Protein AF-A0A2K3M0J0-F1 (afdb_monomer)

Foldseek 3Di:
DDDDDDDDDDDDDPPPDDDDDDDDDDDDDDDDDDDDDPPPPPVLQPDDPPDPCSVVCCVPPVPVVVVVVVVVVVVLVVVLVVPPDPVVNVVSVVVVVVVVVVVVVVVVVVVVVVVVVVVVVVVVVVVVVVVVVVVVVVVVVVVVVVVVVVVVVVVVVVVVVVVVVVVVVVVVVVVVVVVD

Structure (mmCIF, N/CA/C/O backbone):
data_AF-A0A2K3M0J0-F1
#
_entry.id   AF-A0A2K3M0J0-F1
#
loop_
_atom_site.group_PDB
_atom_site.id
_atom_site.type_symbol
_atom_site.label_atom_id
_atom_site.label_alt_id
_atom_site.label_comp_id
_atom_site.label_asym_id
_atom_site.label_entity_id
_atom_site.label_seq_id
_atom_site.pdbx_PDB_ins_code
_atom_site.Cartn_x
_atom_site.Cartn_y
_atom_site.Cartn_z
_atom_site.occupancy
_atom_site.B_iso_or_equiv
_atom_site.auth_seq_id
_atom_site.auth_comp_id
_atom_site.auth_asym_id
_atom_site.auth_atom_id
_atom_site.pdbx_PDB_model_num
ATOM 1 N N . MET A 1 1 ? 26.469 -4.485 50.520 1.00 42.81 1 MET A N 1
ATOM 2 C CA . MET A 1 1 ? 25.641 -4.284 49.315 1.00 42.81 1 MET A CA 1
ATOM 3 C C . MET A 1 1 ? 24.376 -3.589 49.775 1.00 42.81 1 MET A C 1
ATOM 5 O O . MET A 1 1 ? 23.630 -4.164 50.555 1.00 42.81 1 MET A O 1
ATOM 9 N N . ASP A 1 2 ? 24.263 -2.317 49.410 1.00 46.81 2 ASP A N 1
ATOM 10 C CA . ASP A 1 2 ? 23.393 -1.299 50.010 1.00 46.81 2 ASP A CA 1
ATOM 11 C C . ASP A 1 2 ? 21.915 -1.402 49.595 1.00 46.81 2 ASP A C 1
ATOM 13 O O . ASP A 1 2 ? 21.633 -1.763 48.448 1.00 46.81 2 ASP A O 1
ATOM 17 N N . PRO A 1 3 ? 20.959 -0.985 50.449 1.00 51.47 3 PRO A N 1
ATOM 18 C CA . PRO A 1 3 ? 19.588 -0.739 50.029 1.00 51.47 3 PRO A CA 1
ATOM 19 C C . PRO A 1 3 ? 19.497 0.654 49.384 1.00 51.47 3 PRO A C 1
ATOM 21 O O . PRO A 1 3 ? 19.497 1.683 50.061 1.00 51.47 3 PRO A O 1
ATOM 24 N N . LYS A 1 4 ? 19.434 0.717 48.051 1.00 50.94 4 LYS A N 1
ATOM 25 C CA . LYS A 1 4 ? 19.230 1.981 47.331 1.00 50.94 4 LYS A CA 1
ATOM 26 C C . LYS A 1 4 ? 17.757 2.410 47.366 1.00 50.94 4 LYS A C 1
ATOM 28 O O . LYS A 1 4 ? 16.931 1.855 46.657 1.00 50.94 4 LYS A O 1
ATOM 33 N N . SER A 1 5 ? 17.515 3.466 48.147 1.00 51.69 5 SER A N 1
ATOM 34 C CA . SER A 1 5 ? 16.727 4.662 47.798 1.00 51.69 5 SER A CA 1
ATOM 35 C C . SER A 1 5 ? 15.262 4.459 47.375 1.00 51.69 5 SER A C 1
ATOM 37 O O . SER A 1 5 ? 14.934 4.315 46.199 1.00 51.69 5 SER A O 1
ATOM 39 N N . VAL A 1 6 ? 14.363 4.592 48.355 1.00 49.28 6 VAL A N 1
ATOM 40 C CA . VAL A 1 6 ? 12.962 4.982 48.137 1.00 49.28 6 VAL A CA 1
ATOM 41 C C . VAL A 1 6 ? 12.952 6.463 47.751 1.00 49.28 6 VAL A C 1
ATOM 43 O O . VAL A 1 6 ? 13.432 7.307 48.505 1.00 49.28 6 VAL A O 1
ATOM 46 N N . LYS A 1 7 ? 12.450 6.782 46.556 1.00 49.88 7 LYS A N 1
ATOM 47 C CA . LYS A 1 7 ? 12.185 8.162 46.133 1.00 49.88 7 LYS A CA 1
ATOM 48 C C . LYS A 1 7 ? 10.848 8.589 46.733 1.00 49.88 7 LYS A C 1
ATOM 50 O O . LYS A 1 7 ? 9.793 8.146 46.289 1.00 49.88 7 LYS A O 1
ATOM 55 N N . GLU A 1 8 ? 10.921 9.413 47.766 1.00 45.41 8 GLU A N 1
ATOM 56 C CA . GLU A 1 8 ? 9.785 10.093 48.380 1.00 45.41 8 GLU A CA 1
ATOM 57 C C . GLU A 1 8 ? 9.217 11.112 47.374 1.00 45.41 8 GLU A C 1
ATOM 59 O O . GLU A 1 8 ? 9.957 11.919 46.803 1.00 45.41 8 GLU A O 1
ATOM 64 N N . PHE A 1 9 ? 7.920 11.025 47.072 1.00 42.78 9 PHE A N 1
ATOM 65 C CA . PHE A 1 9 ? 7.245 12.004 46.218 1.00 42.78 9 PHE A CA 1
ATOM 66 C C . PHE A 1 9 ? 6.940 13.265 47.035 1.00 42.78 9 PHE A C 1
ATOM 68 O O . PHE A 1 9 ? 6.505 13.139 48.178 1.00 42.78 9 PHE A O 1
ATOM 75 N N . PRO A 1 10 ? 7.106 14.476 46.474 1.00 41.81 10 PRO A N 1
ATOM 76 C CA . PRO A 1 10 ? 6.811 15.693 47.209 1.00 41.81 10 PRO A CA 1
ATOM 77 C C . PRO A 1 10 ? 5.306 15.823 47.467 1.00 41.81 10 PRO A C 1
ATOM 79 O O . PRO A 1 10 ? 4.476 15.735 46.555 1.00 41.81 10 PRO A O 1
ATOM 82 N N . GLU A 1 11 ? 4.987 16.049 48.736 1.00 40.28 11 GLU A N 1
ATOM 83 C CA . GLU A 1 11 ? 3.667 16.350 49.271 1.00 40.28 11 GLU A CA 1
ATOM 84 C C . GLU A 1 11 ? 3.133 17.644 48.628 1.00 40.28 11 GLU A C 1
ATOM 86 O O . GLU A 1 11 ? 3.736 18.715 48.727 1.00 40.28 11 GLU A O 1
ATOM 91 N N . ARG A 1 12 ? 2.017 17.558 47.891 1.00 38.22 12 ARG A N 1
ATOM 92 C CA . ARG A 1 12 ? 1.387 18.743 47.291 1.00 38.22 12 ARG A CA 1
ATOM 93 C C . ARG A 1 12 ? 0.541 19.448 48.344 1.00 38.22 12 ARG A C 1
ATOM 95 O O . ARG A 1 12 ? -0.581 19.029 48.615 1.00 38.22 12 ARG A O 1
ATOM 102 N N . HIS A 1 13 ? 1.043 20.558 48.872 1.00 39.06 13 HIS A N 1
ATOM 103 C CA . HIS A 1 13 ? 0.233 21.516 49.620 1.00 39.06 13 HIS A CA 1
ATOM 104 C C . HIS A 1 13 ? -0.858 22.111 48.716 1.00 39.06 13 HIS A C 1
ATOM 106 O O . HIS A 1 13 ? -0.575 22.832 47.758 1.00 39.06 13 HIS A O 1
ATOM 112 N N . THR A 1 14 ? -2.124 21.816 49.010 1.00 44.59 14 THR A N 1
ATOM 113 C CA . THR A 1 14 ? -3.280 22.434 48.352 1.00 44.59 14 THR A CA 1
ATOM 114 C C . THR A 1 14 ? -3.749 23.663 49.127 1.00 44.59 14 THR A C 1
ATOM 116 O O . THR A 1 14 ? -4.805 23.636 49.752 1.00 44.59 14 THR A O 1
ATOM 119 N N . ASP A 1 15 ? -3.008 24.766 49.042 1.00 42.06 15 ASP A N 1
ATOM 120 C CA . ASP A 1 15 ? -3.487 26.073 49.508 1.00 42.06 15 ASP A CA 1
ATOM 121 C C . ASP A 1 15 ? -4.116 26.855 48.351 1.00 42.06 15 ASP A C 1
ATOM 123 O O . ASP A 1 15 ? -3.583 27.850 47.861 1.00 42.06 15 ASP A O 1
ATOM 127 N N . ARG A 1 16 ? -5.296 26.419 47.891 1.00 39.47 16 ARG A N 1
ATOM 128 C CA . ARG A 1 16 ? -6.115 27.237 46.984 1.00 39.47 16 ARG A CA 1
ATOM 129 C C . ARG A 1 16 ? -7.067 28.095 47.813 1.00 39.47 16 ARG A C 1
ATOM 131 O O . ARG A 1 16 ? -8.218 27.730 48.047 1.00 39.47 16 ARG A O 1
ATOM 138 N N . LYS A 1 17 ? -6.582 29.259 48.257 1.00 43.12 17 LYS A N 1
ATOM 139 C CA . LYS A 1 17 ? -7.439 30.327 48.795 1.00 43.12 17 LYS A CA 1
ATOM 140 C C . LYS A 1 17 ? -8.427 30.755 47.704 1.00 43.12 17 LYS A C 1
ATOM 142 O O . LYS A 1 17 ? -8.019 31.286 46.674 1.00 43.12 17 LYS A O 1
ATOM 147 N N . ARG A 1 18 ? -9.727 30.531 47.922 1.00 42.12 18 ARG A N 1
ATOM 148 C CA . ARG A 1 18 ? -10.781 31.174 47.123 1.00 42.12 18 ARG A CA 1
ATOM 149 C C . ARG A 1 18 ? -10.759 32.662 47.469 1.00 42.12 18 ARG A C 1
ATOM 151 O O . ARG A 1 18 ? -10.946 33.007 48.635 1.00 42.12 18 ARG A O 1
ATOM 158 N N . LYS A 1 19 ? -10.504 33.537 46.492 1.00 41.81 19 LYS A N 1
ATOM 159 C CA . LYS A 1 19 ? -10.822 34.959 46.657 1.00 41.81 19 LYS A CA 1
ATOM 160 C C . LYS A 1 19 ? -12.342 35.084 46.622 1.00 41.81 19 LYS A C 1
ATOM 162 O O . LYS A 1 19 ? -12.979 34.637 45.677 1.00 41.81 19 LYS A O 1
ATOM 167 N N . VAL A 1 20 ? -12.882 35.594 47.719 1.00 36.66 20 VAL A N 1
ATOM 168 C CA . VAL A 1 20 ? -14.270 36.019 47.875 1.00 36.66 20 VAL A CA 1
ATOM 169 C C . VAL A 1 20 ? -14.396 37.371 47.181 1.00 36.66 20 VAL A C 1
ATOM 171 O O . VAL A 1 20 ? -13.591 38.265 47.447 1.00 36.66 20 VAL A O 1
ATOM 174 N N . ASP A 1 21 ? -15.374 37.508 46.292 1.00 38.84 21 ASP A N 1
ATOM 175 C CA . ASP A 1 21 ? -15.673 38.769 45.624 1.00 38.84 21 ASP A CA 1
ATOM 176 C C . ASP A 1 21 ? -16.268 39.774 46.619 1.00 38.84 21 ASP A C 1
ATOM 178 O O . ASP A 1 21 ? -17.303 39.534 47.248 1.00 38.84 21 ASP A O 1
ATOM 182 N N . HIS A 1 22 ? -15.625 40.934 46.738 1.00 35.22 22 HIS A N 1
ATOM 183 C CA . HIS A 1 22 ? -16.250 42.131 47.283 1.00 35.22 22 HIS A CA 1
ATOM 184 C C . HIS A 1 22 ? -16.289 43.214 46.208 1.00 35.22 22 HIS A C 1
ATOM 186 O O . HIS A 1 22 ? -15.271 43.765 45.799 1.00 35.22 22 HIS A O 1
ATOM 192 N N . VAL A 1 23 ? -17.517 43.473 45.762 1.00 40.31 23 VAL A N 1
ATOM 193 C CA . VAL A 1 23 ? -17.956 44.617 44.965 1.00 40.31 23 VAL A CA 1
ATOM 194 C C . VAL A 1 23 ? -17.882 45.883 45.827 1.00 40.31 23 VAL A C 1
ATOM 196 O O . VAL A 1 23 ? -18.403 45.900 46.940 1.00 40.31 23 VAL A O 1
ATOM 199 N N . GLY A 1 24 ? -17.270 46.950 45.305 1.00 31.39 24 GLY A N 1
ATOM 200 C CA . GLY A 1 24 ? -17.228 48.276 45.931 1.00 31.39 24 GLY A CA 1
ATOM 201 C C . GLY A 1 24 ? -16.576 49.322 45.017 1.00 31.39 24 GLY A C 1
ATOM 202 O O . GLY A 1 24 ? -15.416 49.186 44.655 1.00 31.39 24 GLY A O 1
ATOM 203 N N . ASN A 1 25 ? -17.351 50.331 44.616 1.00 33.84 25 ASN A N 1
ATOM 204 C CA . ASN A 1 25 ? -17.129 51.257 43.495 1.00 33.84 25 ASN A CA 1
ATOM 205 C C . ASN A 1 25 ? -16.060 52.374 43.682 1.00 33.84 25 ASN A C 1
ATOM 207 O O . ASN A 1 25 ? -15.943 52.932 44.767 1.00 33.84 25 ASN A O 1
ATOM 211 N N . SER A 1 26 ? -15.508 52.830 42.536 1.00 36.78 26 SER A N 1
ATOM 212 C CA . SER A 1 26 ? -15.407 54.243 42.058 1.00 36.78 26 SER A CA 1
ATOM 213 C C . SER A 1 26 ? -14.082 55.059 42.102 1.00 36.78 26 SER A C 1
ATOM 215 O O . SER A 1 26 ? -13.541 55.300 43.174 1.00 36.78 26 SER A O 1
ATOM 217 N N . LEU A 1 27 ? -13.761 55.641 40.914 1.00 34.34 27 LEU A N 1
ATOM 218 C CA . LEU A 1 27 ? -12.971 56.857 40.528 1.00 34.34 27 LEU A CA 1
ATOM 219 C C . LEU A 1 27 ? -11.427 56.869 40.761 1.00 34.34 27 LEU A C 1
ATOM 221 O O . LEU A 1 27 ? -10.985 56.420 41.803 1.00 34.34 27 LEU A O 1
ATOM 225 N N . GLN A 1 28 ? -10.510 57.387 39.911 1.00 35.41 28 GLN A N 1
ATOM 226 C CA . GLN A 1 28 ? -10.536 58.320 38.761 1.00 35.41 28 GLN A CA 1
ATOM 227 C C . GLN A 1 28 ? -9.163 58.310 37.988 1.00 35.41 28 GLN A C 1
ATOM 229 O O . GLN A 1 28 ? -8.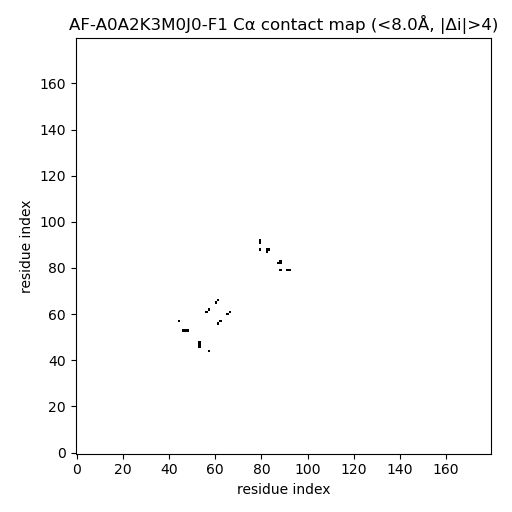119 58.225 38.624 1.00 35.41 28 GLN A O 1
ATOM 234 N N . GLU A 1 29 ? -9.211 58.430 36.644 1.00 32.53 29 GLU A N 1
ATOM 235 C CA . GLU A 1 29 ? -8.269 59.040 35.643 1.00 32.53 29 GLU A CA 1
ATOM 236 C C . GLU A 1 29 ? -6.833 58.509 35.283 1.00 32.53 29 GLU A C 1
ATOM 238 O O . GLU A 1 29 ? -5.852 58.838 35.935 1.00 32.53 29 GLU A O 1
ATOM 243 N N . ASN A 1 30 ? -6.753 57.812 34.118 1.00 30.45 30 ASN A N 1
ATOM 244 C CA . ASN A 1 30 ? -5.962 58.012 32.853 1.00 30.45 30 ASN A CA 1
ATOM 245 C C . ASN A 1 30 ? -4.408 58.197 32.793 1.00 30.45 30 ASN A C 1
ATOM 247 O O . ASN A 1 30 ? -3.825 58.776 33.699 1.00 30.45 30 ASN A O 1
ATOM 251 N N . PRO A 1 31 ? -3.739 57.986 31.616 1.00 45.16 31 PRO A N 1
ATOM 252 C CA . PRO A 1 31 ? -3.954 57.009 30.518 1.00 45.16 31 PRO A CA 1
ATOM 253 C C . PRO A 1 31 ? -2.638 56.411 29.914 1.00 45.16 31 PRO A C 1
ATOM 255 O O . PRO A 1 31 ? -1.643 57.116 29.794 1.00 45.16 31 PRO A O 1
ATOM 258 N N . THR A 1 32 ? -2.654 55.187 29.359 1.00 29.73 32 THR A N 1
ATOM 259 C CA . THR A 1 32 ? -1.718 54.800 28.269 1.00 29.73 32 THR A CA 1
ATOM 260 C C . THR A 1 32 ? -2.391 53.829 27.298 1.00 29.73 32 THR A C 1
ATOM 262 O O . THR A 1 32 ? -2.852 52.759 27.685 1.00 29.73 32 THR A O 1
ATOM 265 N N . ASN A 1 33 ? -2.424 54.235 26.028 1.00 37.31 33 ASN A N 1
ATOM 266 C CA . ASN A 1 33 ? -2.855 53.482 24.851 1.00 37.31 33 ASN A CA 1
ATOM 267 C C . ASN A 1 33 ? -2.272 52.062 24.788 1.00 37.31 33 ASN A C 1
ATOM 269 O O . ASN A 1 33 ? -1.065 51.920 24.609 1.00 37.31 33 ASN A O 1
ATOM 273 N N . VAL A 1 34 ? -3.135 51.041 24.755 1.00 32.34 34 VAL A N 1
ATOM 274 C CA . VAL A 1 34 ? -2.912 49.851 23.922 1.00 32.34 34 VAL A CA 1
ATOM 275 C C . VAL A 1 34 ? -4.248 49.439 23.304 1.00 32.34 34 VAL A C 1
ATOM 277 O O . VAL A 1 34 ? -5.262 49.306 23.984 1.00 32.34 34 VAL A O 1
ATOM 280 N N . SER A 1 35 ? -4.211 49.313 21.981 1.00 35.19 35 SER A N 1
ATOM 281 C CA . SER A 1 35 ? -5.300 48.995 21.065 1.00 35.19 35 SER A CA 1
ATOM 282 C C . SER A 1 35 ? -6.162 47.815 21.519 1.00 35.19 35 SER A C 1
ATOM 284 O O . SER A 1 35 ? -5.666 46.726 21.799 1.00 35.19 35 SER A O 1
ATOM 286 N N . SER A 1 36 ? -7.473 4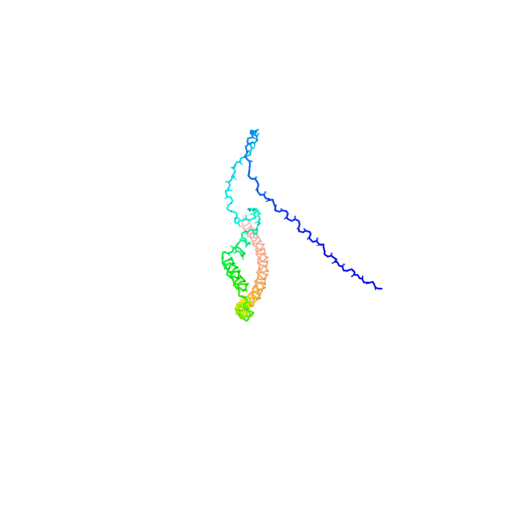8.033 21.510 1.00 36.47 36 SER A N 1
ATOM 287 C CA . SER A 1 36 ? -8.519 47.055 21.776 1.00 36.47 36 SER A CA 1
ATOM 288 C C . SER A 1 36 ? -8.656 46.026 20.652 1.00 36.47 36 SER A C 1
ATOM 290 O O . SER A 1 36 ? -9.068 46.366 19.545 1.00 36.47 36 SER A O 1
ATOM 292 N N . VAL A 1 37 ? -8.447 44.755 20.984 1.00 34.06 37 VAL A N 1
ATOM 293 C CA . VAL A 1 37 ? -9.254 43.649 20.451 1.00 34.06 37 VAL A CA 1
ATOM 294 C C . VAL A 1 37 ? -9.762 42.868 21.659 1.00 34.06 37 VAL A C 1
ATOM 296 O O . VAL A 1 37 ? -9.194 41.862 22.068 1.00 34.06 37 VAL A O 1
ATOM 299 N N . MET A 1 38 ? -10.827 43.373 22.282 1.00 35.09 38 MET A N 1
ATOM 300 C CA . MET A 1 38 ? -11.669 42.543 23.138 1.00 35.09 38 MET A CA 1
ATOM 301 C C . MET A 1 38 ? -12.502 41.655 22.214 1.00 35.09 38 MET A C 1
ATOM 303 O O . MET A 1 38 ? -13.587 42.033 21.781 1.00 35.09 38 MET A O 1
ATOM 307 N N . LYS A 1 39 ? -11.971 40.479 21.869 1.00 36.53 39 LYS A N 1
ATOM 308 C CA . LYS A 1 39 ? -12.837 39.349 21.541 1.00 36.53 39 LYS A CA 1
ATOM 309 C C . LYS A 1 39 ? -13.429 38.890 22.866 1.00 36.53 39 LYS A C 1
ATOM 311 O O . LYS A 1 39 ? -12.694 38.529 23.782 1.00 36.53 39 LYS A O 1
ATOM 316 N N . ASN A 1 40 ? -14.748 38.964 22.968 1.00 38.38 40 ASN A N 1
ATOM 317 C CA . ASN A 1 40 ? -15.504 38.367 24.055 1.00 38.38 40 ASN A CA 1
ATOM 318 C C . ASN A 1 40 ? -15.180 36.869 24.069 1.00 38.38 40 ASN A C 1
ATOM 320 O O . ASN A 1 40 ? -15.690 36.124 23.237 1.00 38.38 40 ASN A O 1
ATOM 324 N N . GLY A 1 41 ? -14.276 36.461 24.958 1.00 41.34 41 GLY A N 1
ATOM 325 C CA . GLY A 1 41 ? -14.013 35.059 25.232 1.00 41.34 41 GLY A CA 1
ATOM 326 C C . GLY A 1 41 ? -15.244 34.485 25.910 1.00 41.34 41 GLY A C 1
ATOM 327 O O . GLY A 1 41 ? -15.425 34.658 27.113 1.00 41.34 41 GLY A O 1
ATOM 328 N N . ASP A 1 42 ? -16.111 33.851 25.123 1.00 50.16 42 ASP A N 1
ATOM 329 C CA . ASP A 1 42 ? -16.948 32.770 25.627 1.00 50.16 42 ASP A CA 1
ATOM 330 C C . ASP A 1 42 ? -15.984 31.797 26.312 1.00 50.16 42 ASP A C 1
ATOM 332 O O . ASP A 1 42 ? -15.056 31.292 25.681 1.00 50.16 42 ASP A O 1
ATOM 336 N N . GLY A 1 43 ? -16.095 31.667 27.633 1.00 46.03 43 GLY A N 1
ATOM 337 C CA . GLY A 1 43 ? -15.128 30.992 28.500 1.00 46.03 43 GLY A CA 1
ATOM 338 C C . GLY A 1 43 ? -15.056 29.475 28.310 1.00 46.03 43 GLY A C 1
ATOM 339 O O . GLY A 1 43 ? -14.843 28.760 29.286 1.00 46.03 43 GLY A O 1
ATOM 340 N N . THR A 1 44 ? -15.267 28.978 27.093 1.00 53.72 44 THR A N 1
ATOM 341 C CA . THR A 1 44 ? -15.251 27.562 26.729 1.00 53.72 44 THR A CA 1
ATOM 342 C C . THR A 1 44 ? -13.843 27.036 26.448 1.00 53.72 44 THR A C 1
ATOM 344 O O . THR A 1 44 ? -13.590 25.866 26.715 1.00 53.72 44 THR A O 1
ATOM 347 N N . SER A 1 45 ? -12.901 27.878 26.006 1.00 56.84 45 SER A N 1
ATOM 348 C CA . SER A 1 45 ? -11.501 27.481 25.796 1.00 56.84 45 SER A CA 1
ATOM 349 C C . SER A 1 45 ? -10.582 28.124 26.837 1.00 56.84 45 SER A C 1
ATOM 351 O O . SER A 1 45 ? -10.443 29.344 26.920 1.00 56.84 45 SER A O 1
ATOM 353 N N . ILE A 1 46 ? -9.954 27.282 27.660 1.00 57.06 46 ILE A N 1
ATOM 354 C CA . ILE A 1 46 ? -8.968 27.684 28.681 1.00 57.06 46 ILE A CA 1
ATOM 355 C C . ILE A 1 46 ? -7.581 27.917 28.043 1.00 57.06 46 ILE A C 1
ATOM 357 O O . ILE A 1 46 ? -6.671 28.433 28.694 1.00 57.06 46 ILE A O 1
ATOM 361 N N . TRP A 1 47 ? -7.403 27.551 26.771 1.00 60.31 47 TRP A N 1
ATOM 362 C CA . TRP A 1 47 ? -6.113 27.550 26.092 1.00 60.31 47 TRP A CA 1
ATOM 363 C C . TRP A 1 47 ? -6.014 28.724 25.112 1.00 60.31 47 TRP A C 1
ATOM 365 O O . TRP A 1 47 ? -6.929 28.988 24.339 1.00 60.31 47 TRP A O 1
ATOM 375 N N . ASP A 1 48 ? -4.889 29.437 25.161 1.00 56.41 48 ASP A N 1
ATOM 376 C CA . ASP A 1 48 ? -4.517 30.469 24.184 1.00 56.41 48 ASP A CA 1
ATOM 377 C C . ASP A 1 48 ? -4.593 29.884 22.755 1.00 56.41 48 ASP A C 1
ATOM 379 O O . ASP A 1 48 ? -4.153 28.750 22.546 1.00 56.41 48 ASP A O 1
ATOM 383 N N . GLU A 1 49 ? -5.114 30.654 21.783 1.00 58.56 49 GLU A N 1
ATOM 384 C CA . GLU A 1 49 ? -5.202 30.308 20.343 1.00 58.56 49 GLU A CA 1
ATOM 385 C C . GLU A 1 49 ? -3.842 29.833 19.766 1.00 58.56 49 GLU A C 1
ATOM 387 O O . GLU A 1 49 ? -3.775 29.223 18.701 1.00 58.56 49 GLU A O 1
ATOM 392 N N . SER A 1 50 ? -2.744 30.074 20.486 1.00 64.25 50 SER A N 1
ATOM 393 C CA . SER A 1 50 ? -1.383 29.646 20.161 1.00 64.25 50 SER A CA 1
ATOM 394 C C . SER A 1 50 ? -1.035 28.196 20.551 1.00 64.25 50 SER A C 1
ATOM 396 O O . SER A 1 50 ? 0.070 27.741 20.241 1.00 64.25 50 SER A O 1
ATOM 398 N N . PHE A 1 51 ? -1.903 27.460 21.260 1.00 65.19 51 PHE A N 1
ATOM 399 C CA . PHE A 1 51 ? -1.620 26.077 21.664 1.00 65.19 51 PHE A CA 1
ATOM 400 C C . PHE A 1 51 ? -1.944 25.093 20.522 1.00 65.19 51 PHE A C 1
ATOM 402 O O . PHE A 1 51 ? -3.115 24.872 20.216 1.00 65.19 51 PHE A O 1
ATOM 409 N N . PRO A 1 52 ? -0.940 24.425 19.918 1.00 63.69 52 PRO A N 1
ATOM 410 C CA . PRO A 1 52 ? -1.100 23.682 18.660 1.00 63.69 52 PRO A CA 1
ATOM 411 C C . PRO A 1 52 ? -1.961 22.412 18.765 1.00 63.69 52 PRO A C 1
ATOM 413 O O . PRO A 1 52 ? -2.199 21.748 17.760 1.00 63.69 52 PRO A O 1
ATOM 416 N N . PHE A 1 53 ? -2.421 22.062 19.968 1.00 54.62 53 PHE A N 1
ATOM 417 C CA . PHE A 1 53 ? -3.298 20.919 20.218 1.00 54.62 53 PHE A CA 1
ATOM 418 C C . PHE A 1 53 ? -4.616 21.311 20.896 1.00 54.62 53 PHE A C 1
ATOM 420 O O . PHE A 1 53 ? -5.342 20.416 21.321 1.00 54.62 53 PHE A O 1
ATOM 427 N N . GLY A 1 54 ? -4.931 22.609 21.009 1.00 61.59 54 GLY A N 1
ATOM 428 C CA . GLY A 1 54 ? -6.180 23.080 21.623 1.00 61.59 54 GLY A CA 1
ATOM 429 C C . GLY A 1 54 ? -7.388 22.470 20.922 1.00 61.59 54 GLY A C 1
ATOM 430 O O . GLY A 1 54 ? -8.149 21.726 21.532 1.00 61.59 54 GLY A O 1
ATOM 431 N N . ASP A 1 55 ? -7.433 22.618 19.598 1.00 60.50 55 ASP A N 1
ATOM 432 C CA . ASP A 1 55 ? -8.483 22.048 18.751 1.00 60.50 55 ASP A CA 1
ATOM 433 C C . ASP A 1 55 ? -8.564 20.515 18.833 1.00 60.50 55 ASP A C 1
ATOM 435 O O . ASP A 1 55 ? -9.638 19.933 18.696 1.00 60.50 55 ASP A O 1
ATOM 439 N N . PHE A 1 56 ? -7.438 19.828 19.050 1.00 61.31 56 PHE A N 1
ATOM 440 C CA . PHE A 1 56 ? -7.419 18.368 19.177 1.00 61.31 56 PHE A CA 1
ATOM 441 C C . PHE A 1 56 ? -8.011 17.910 20.514 1.00 61.31 56 PHE A C 1
ATOM 443 O O . PHE A 1 56 ? -8.764 16.938 20.555 1.00 61.31 56 PHE A O 1
ATOM 450 N N . ILE A 1 57 ? -7.686 18.612 21.604 1.00 58.22 57 ILE A N 1
ATOM 451 C CA . ILE A 1 57 ? -8.219 18.328 22.939 1.00 58.22 57 ILE A CA 1
ATOM 452 C C . ILE A 1 57 ? -9.711 18.670 22.988 1.00 58.22 57 ILE A C 1
ATOM 454 O O . ILE A 1 57 ? -10.497 17.850 23.458 1.00 58.22 57 ILE A O 1
ATOM 458 N N . ASP A 1 58 ? -10.118 19.818 22.450 1.00 61.75 58 ASP A N 1
ATOM 459 C CA . ASP A 1 58 ? -11.514 20.259 22.470 1.00 61.75 58 ASP A CA 1
ATOM 460 C C . ASP A 1 58 ? -12.411 19.307 21.665 1.00 61.75 58 ASP A C 1
ATOM 462 O O . ASP A 1 58 ? -13.458 18.884 22.151 1.00 61.75 58 ASP A O 1
ATOM 466 N N . ASN A 1 59 ? -11.954 18.838 20.498 1.00 63.91 59 ASN A N 1
ATOM 467 C CA . ASN A 1 59 ? -12.713 17.884 19.681 1.00 63.91 59 ASN A CA 1
ATOM 468 C C . ASN A 1 59 ? -12.785 16.458 20.262 1.00 63.91 59 ASN A C 1
ATOM 470 O O . ASN A 1 59 ? -13.710 15.716 19.925 1.00 63.91 59 ASN A O 1
ATOM 474 N N . HIS A 1 60 ? -11.827 16.045 21.101 1.00 56.16 60 HIS A N 1
ATOM 475 C CA . HIS A 1 60 ? -11.786 14.682 21.653 1.00 56.16 60 HIS A CA 1
ATOM 476 C C . HIS A 1 60 ? -12.186 14.555 23.123 1.00 56.16 60 HIS A C 1
ATOM 478 O O . HIS A 1 60 ? -12.543 13.455 23.534 1.00 56.16 60 HIS A O 1
ATOM 484 N N . PHE A 1 61 ? -12.127 15.632 23.904 1.00 51.28 61 PHE A N 1
ATOM 485 C CA . PHE A 1 61 ? -12.448 15.625 25.335 1.00 51.28 61 PHE A CA 1
ATOM 486 C C . PHE A 1 61 ? -13.566 16.607 25.712 1.00 51.28 61 PHE A C 1
ATOM 488 O O . PHE A 1 61 ? -14.205 16.406 26.744 1.00 51.28 61 PHE A O 1
ATOM 495 N N . ILE A 1 62 ? -13.830 17.630 24.889 1.00 54.78 62 ILE A N 1
ATOM 496 C CA . ILE A 1 62 ? -14.943 18.590 25.038 1.00 54.78 62 ILE A CA 1
ATOM 497 C C . ILE A 1 62 ? -15.965 18.384 23.908 1.00 54.78 62 ILE A C 1
ATOM 499 O O . ILE A 1 62 ? -16.713 19.279 23.525 1.00 54.78 62 ILE A O 1
ATOM 503 N N . ALA A 1 63 ? -16.050 17.174 23.354 1.00 55.81 63 ALA A N 1
ATOM 504 C CA . ALA A 1 63 ? -17.245 16.820 22.616 1.00 55.81 63 ALA A CA 1
ATOM 505 C C . ALA A 1 63 ? -18.408 16.850 23.619 1.00 55.81 63 ALA A C 1
ATOM 507 O O . ALA A 1 63 ? -18.397 16.124 24.612 1.00 55.81 63 ALA A O 1
ATOM 508 N N . GLU A 1 64 ? -19.426 17.665 23.354 1.00 51.75 64 GLU A N 1
ATOM 509 C CA . GLU A 1 64 ? -20.682 17.766 24.118 1.00 51.75 64 GLU A CA 1
ATOM 510 C C . GLU A 1 64 ? -21.267 16.380 24.470 1.00 51.75 64 GLU A C 1
ATOM 512 O O . GLU A 1 64 ? -21.855 16.173 25.526 1.00 51.75 64 GLU A O 1
ATOM 517 N N . LYS A 1 65 ? -20.967 15.373 23.640 1.00 57.16 65 LYS A N 1
ATOM 518 C CA . LYS A 1 65 ? -21.293 13.954 23.821 1.00 57.16 65 LYS A CA 1
ATOM 519 C C . LYS A 1 65 ? -20.638 13.282 25.037 1.00 57.16 65 LYS A C 1
ATOM 521 O O . LYS A 1 65 ? -21.252 12.412 25.657 1.00 57.16 65 LYS A O 1
ATOM 526 N N . ASP A 1 66 ? -19.410 13.654 25.385 1.00 51.94 66 ASP A N 1
ATOM 527 C CA . ASP A 1 66 ? -18.736 13.177 26.595 1.00 51.94 66 ASP A CA 1
ATOM 528 C C . ASP A 1 66 ? -19.206 13.945 27.829 1.00 51.94 66 ASP A C 1
ATOM 530 O O . ASP A 1 66 ? -19.317 13.347 28.898 1.00 51.94 66 ASP A O 1
ATOM 534 N N . HIS A 1 67 ? -19.594 15.216 27.670 1.00 51.66 67 HIS A N 1
ATOM 535 C CA . HIS A 1 67 ? -20.222 15.997 28.735 1.00 51.66 67 HIS A CA 1
ATOM 536 C C . HIS A 1 67 ? -21.621 15.465 29.081 1.00 51.66 67 HIS A C 1
ATOM 538 O O . HIS A 1 67 ? -21.908 15.241 30.251 1.00 51.66 67 HIS A O 1
ATOM 544 N N . GLU A 1 68 ? -22.462 15.150 28.090 1.00 57.09 68 GLU A N 1
ATOM 545 C CA . GLU A 1 68 ? -23.763 14.498 28.302 1.00 57.09 68 GLU A CA 1
ATOM 546 C C . GLU A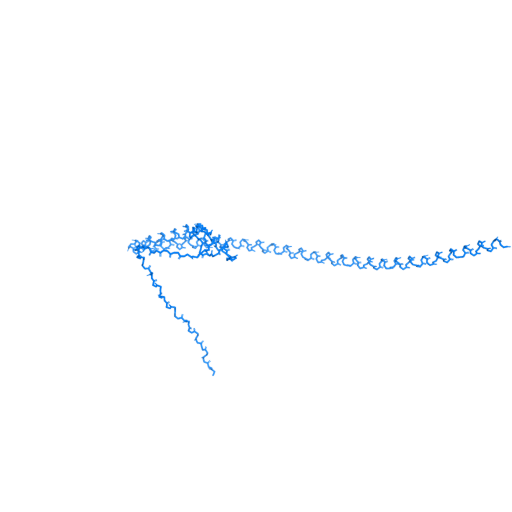 1 68 ? -23.614 13.132 28.985 1.00 57.09 68 GLU A C 1
ATOM 548 O O . GLU A 1 68 ? -24.405 12.764 29.859 1.00 57.09 68 GLU A O 1
ATOM 553 N N . ASN A 1 69 ? -22.594 12.358 28.601 1.00 56.88 69 ASN A N 1
ATOM 554 C CA . ASN A 1 69 ? -22.298 11.088 29.253 1.00 56.88 69 ASN A CA 1
ATOM 555 C C . ASN A 1 69 ? -21.838 11.307 30.696 1.00 56.88 69 ASN A C 1
ATOM 557 O O . ASN A 1 69 ? -22.328 10.620 31.591 1.00 56.88 69 ASN A O 1
ATOM 561 N N . LEU A 1 70 ? -20.932 12.257 30.936 1.00 46.25 70 LEU A N 1
ATOM 562 C CA . LEU A 1 70 ? -20.430 12.602 32.264 1.00 46.25 70 LEU A CA 1
ATOM 563 C C . LEU A 1 70 ? -21.552 13.117 33.172 1.00 46.25 70 LEU A C 1
ATOM 565 O O . LEU A 1 70 ? -21.627 12.710 34.326 1.00 46.25 70 LEU A O 1
ATOM 569 N N . GLU A 1 71 ? -22.461 13.934 32.648 1.00 51.75 71 GLU A N 1
ATOM 570 C CA . GLU A 1 71 ? -23.615 14.472 33.365 1.00 51.75 71 GLU A CA 1
ATOM 571 C C . GLU A 1 71 ? -24.645 13.377 33.685 1.00 51.75 71 GLU A C 1
ATOM 573 O O . GLU A 1 71 ? -25.138 13.313 34.812 1.00 51.75 71 GLU A O 1
ATOM 578 N N . ARG A 1 72 ? -24.883 12.418 32.775 1.00 58.78 72 ARG A N 1
ATOM 579 C CA . ARG A 1 72 ? -25.662 11.201 33.086 1.00 58.78 72 ARG A CA 1
ATOM 580 C C . ARG A 1 72 ? -24.990 10.330 34.148 1.00 58.78 72 ARG A C 1
ATOM 582 O O . ARG A 1 72 ? -25.675 9.829 35.041 1.00 58.78 72 ARG A O 1
ATOM 589 N N . TYR A 1 73 ? -23.669 10.145 34.079 1.00 53.19 73 TYR A N 1
ATOM 590 C CA . TYR A 1 73 ? -22.917 9.409 35.101 1.00 53.19 73 TYR A CA 1
ATOM 591 C C . TYR A 1 73 ? -22.998 10.120 36.460 1.00 53.19 73 TYR A C 1
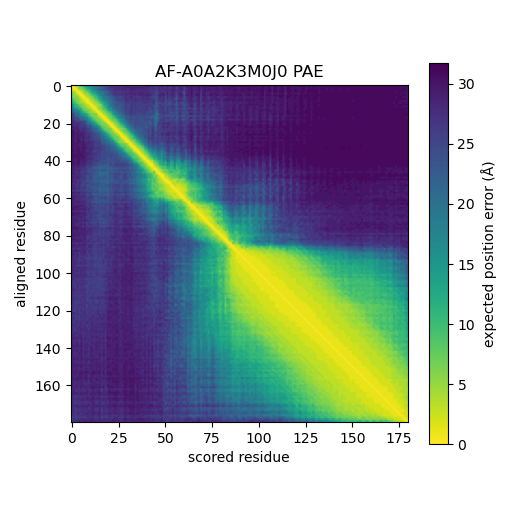ATOM 593 O O . TYR A 1 73 ? -23.275 9.472 37.469 1.00 53.19 73 TYR A O 1
ATOM 601 N N . TRP A 1 74 ? -22.861 11.446 36.485 1.00 50.84 74 TRP A N 1
ATOM 602 C CA . TRP A 1 74 ? -22.947 12.268 37.692 1.00 50.84 74 TRP A CA 1
ATOM 603 C C . TRP A 1 74 ? -24.348 12.248 38.319 1.00 50.84 74 TRP A C 1
ATOM 605 O O . TRP A 1 74 ? -24.495 12.091 39.532 1.00 50.84 74 TRP A O 1
ATOM 615 N N . GLN A 1 75 ? -25.398 12.319 37.496 1.00 54.97 75 GLN A N 1
ATOM 616 C CA . GLN A 1 75 ? -26.783 12.160 37.950 1.00 54.97 75 GLN A CA 1
ATOM 617 C C . GLN A 1 75 ? -27.038 10.757 38.526 1.00 54.97 75 GLN A C 1
ATOM 619 O O . GLN A 1 75 ? -27.754 10.621 39.522 1.00 54.97 75 GLN A O 1
ATOM 624 N N . SER A 1 76 ? -26.409 9.714 37.969 1.00 58.34 76 SER A N 1
ATOM 625 C CA . SER A 1 76 ? -26.518 8.349 38.498 1.00 58.34 76 SER A CA 1
ATOM 626 C C . SER A 1 76 ? -25.821 8.167 39.858 1.00 58.34 76 SER A C 1
ATOM 628 O O . SER A 1 76 ? -26.396 7.535 40.748 1.00 58.34 76 SER A O 1
ATOM 630 N N . ASP A 1 77 ? -24.659 8.798 40.071 1.00 52.91 77 ASP A N 1
ATOM 631 C CA . ASP A 1 77 ? -23.947 8.807 41.360 1.00 52.91 77 ASP A CA 1
ATOM 632 C C . ASP A 1 77 ? -24.728 9.577 42.442 1.00 52.91 77 ASP A C 1
ATOM 634 O O . ASP A 1 77 ? -24.800 9.149 43.600 1.00 52.91 77 ASP A O 1
ATOM 638 N N . MET A 1 78 ? -25.413 10.666 42.069 1.00 54.53 78 MET A N 1
ATOM 639 C CA . MET A 1 78 ? -26.332 11.374 42.968 1.00 54.53 78 MET A CA 1
ATOM 640 C C . MET A 1 78 ? -27.538 10.517 43.379 1.00 54.53 78 MET A C 1
ATOM 642 O O . MET A 1 78 ? -27.883 10.479 44.565 1.00 54.53 78 MET A O 1
ATOM 646 N N . CYS A 1 79 ? -28.164 9.787 42.448 1.00 53.66 79 CYS A N 1
ATOM 647 C CA . CYS A 1 79 ? -29.246 8.847 42.775 1.00 53.66 79 CYS A CA 1
ATOM 648 C C . CYS A 1 79 ? -28.790 7.768 43.771 1.00 53.66 79 CYS A C 1
ATOM 650 O O . CYS A 1 79 ? -29.542 7.371 44.667 1.00 53.66 79 CYS A O 1
ATOM 652 N N . LEU A 1 80 ? -27.534 7.339 43.662 1.00 54.81 80 LEU A N 1
ATOM 653 C CA . LEU A 1 80 ? -26.909 6.358 44.540 1.00 54.81 80 LEU A CA 1
ATOM 654 C C . LEU A 1 80 ? -26.717 6.880 45.973 1.00 54.81 80 LEU A C 1
ATOM 656 O O . LEU A 1 80 ? -26.983 6.164 46.946 1.00 54.81 80 LEU A O 1
ATOM 660 N N . HIS A 1 81 ? -26.361 8.157 46.120 1.00 54.94 81 HIS A N 1
ATOM 661 C CA . HIS A 1 81 ? -26.315 8.832 47.418 1.00 54.94 81 HIS A CA 1
ATOM 662 C C . HIS A 1 81 ? -27.704 8.986 48.063 1.00 54.94 81 HIS A C 1
ATOM 664 O O . HIS A 1 81 ? -27.834 8.780 49.276 1.00 54.94 81 HIS A O 1
ATOM 670 N N . VAL A 1 82 ? -28.751 9.270 47.278 1.00 54.19 82 VAL A N 1
ATOM 671 C CA . VAL A 1 82 ? -30.131 9.486 47.768 1.00 54.19 82 VAL A CA 1
ATOM 672 C C . VAL A 1 82 ? -30.798 8.196 48.275 1.00 54.19 82 VAL A C 1
ATOM 674 O O . VAL A 1 82 ? -31.585 8.238 49.225 1.00 54.19 82 VAL A O 1
ATOM 677 N N . LEU A 1 83 ? -30.456 7.031 47.719 1.00 55.72 83 LEU A N 1
ATOM 678 C CA . LEU A 1 83 ? -31.015 5.738 48.135 1.00 55.72 83 LEU A CA 1
ATOM 679 C C . LEU A 1 83 ? -30.518 5.317 49.530 1.00 55.72 83 LEU A C 1
ATOM 681 O O . LEU A 1 83 ? -29.539 4.604 49.658 1.00 55.72 83 LEU A O 1
ATOM 685 N N . LYS A 1 84 ? -31.185 5.716 50.617 1.00 57.09 84 LYS A N 1
ATOM 686 C CA . LYS A 1 84 ? -30.754 5.384 51.997 1.00 57.09 84 LYS A CA 1
ATOM 687 C C . LYS A 1 84 ? -30.791 3.884 52.352 1.00 57.09 84 LYS A C 1
ATOM 689 O O . LYS A 1 84 ? -30.150 3.484 53.320 1.00 57.09 84 LYS A O 1
ATOM 694 N N . ALA A 1 85 ? -31.506 3.052 51.591 1.00 60.78 85 ALA A N 1
ATOM 695 C CA . ALA A 1 85 ? -31.598 1.612 51.837 1.00 60.78 85 ALA A CA 1
ATOM 696 C C . ALA A 1 85 ? -30.447 0.853 51.149 1.00 60.78 85 ALA A C 1
ATOM 698 O O . ALA A 1 85 ? -30.349 0.842 49.920 1.00 60.78 85 ALA A O 1
ATOM 699 N N . ALA A 1 86 ? -29.604 0.178 51.941 1.00 62.84 86 ALA A N 1
ATOM 700 C CA . ALA A 1 86 ? -28.447 -0.589 51.460 1.00 62.84 86 ALA A CA 1
ATOM 701 C C . ALA A 1 86 ? -28.748 -1.562 50.291 1.00 62.84 86 ALA A C 1
ATOM 703 O O . ALA A 1 86 ? -27.945 -1.601 49.356 1.00 62.84 86 ALA A O 1
ATOM 704 N N . PRO A 1 87 ? -29.898 -2.273 50.248 1.00 66.75 87 PRO A N 1
ATOM 705 C CA . PRO A 1 87 ? -30.213 -3.172 49.134 1.00 66.75 87 PRO A CA 1
ATOM 706 C C . PRO A 1 87 ? -30.414 -2.447 47.795 1.00 66.75 87 PRO A C 1
ATOM 708 O O . PRO A 1 87 ? -29.975 -2.932 46.756 1.00 66.75 87 PRO A O 1
ATOM 711 N N . LEU A 1 88 ? -31.035 -1.261 47.802 1.00 67.44 88 LEU A N 1
ATOM 712 C CA . LEU A 1 88 ? -31.311 -0.502 46.575 1.00 67.44 88 LEU A CA 1
ATOM 713 C C . LEU A 1 88 ? -30.043 0.141 45.996 1.00 67.44 88 LEU A C 1
ATOM 715 O O . LEU A 1 88 ? -29.893 0.212 44.774 1.00 67.44 88 LEU A O 1
ATOM 719 N N . ARG A 1 89 ? -29.102 0.557 46.857 1.00 70.06 89 ARG A N 1
ATOM 720 C CA . ARG A 1 89 ? -27.774 1.023 46.422 1.00 70.06 89 ARG A CA 1
ATOM 721 C C . ARG A 1 89 ? -27.002 -0.081 45.713 1.00 70.06 89 ARG A C 1
ATOM 723 O O . ARG A 1 89 ? -26.472 0.160 44.634 1.00 70.06 89 ARG A O 1
ATOM 730 N N . LEU A 1 90 ? -26.986 -1.288 46.283 1.00 76.50 90 LEU A N 1
ATOM 731 C CA . LEU A 1 90 ? -26.241 -2.416 45.721 1.00 76.50 90 LEU A CA 1
ATOM 732 C C . LEU A 1 90 ? -26.740 -2.786 44.315 1.00 76.50 90 LEU A C 1
ATOM 734 O O . LEU A 1 90 ? -25.940 -2.952 43.400 1.00 76.50 90 LEU A O 1
ATOM 738 N N . VAL A 1 91 ? -28.064 -2.842 44.128 1.00 78.88 91 VAL A N 1
ATOM 739 C CA . VAL A 1 91 ? -28.687 -3.134 42.823 1.00 78.88 91 VAL A CA 1
ATOM 740 C C . VAL A 1 91 ? -28.376 -2.045 41.794 1.00 78.88 91 VAL A C 1
ATOM 742 O O . VAL A 1 91 ? -28.118 -2.349 40.630 1.00 78.88 91 VAL A O 1
ATOM 745 N N . SER A 1 92 ? -28.372 -0.777 42.211 1.00 76.19 92 SER A N 1
ATOM 746 C CA . SER A 1 92 ? -28.068 0.350 41.318 1.00 76.19 92 SER A CA 1
ATOM 747 C C . SER A 1 92 ? -26.604 0.336 40.866 1.00 76.19 92 SER A C 1
ATOM 749 O O . SER A 1 92 ? -26.331 0.500 39.679 1.00 76.19 92 SER A O 1
ATOM 751 N N . ILE A 1 93 ? -25.672 0.052 41.785 1.00 81.25 93 ILE A N 1
ATOM 752 C CA . ILE A 1 93 ? -24.245 -0.126 41.472 1.00 81.25 93 ILE A CA 1
ATOM 753 C C . ILE A 1 93 ? -24.048 -1.303 40.515 1.00 81.25 93 ILE A C 1
ATOM 755 O O . ILE A 1 93 ? -23.336 -1.163 39.524 1.00 81.25 93 ILE A O 1
ATOM 759 N N . ALA A 1 94 ? -24.695 -2.441 40.781 1.00 80.69 94 ALA A N 1
ATOM 760 C CA . ALA A 1 94 ? -24.578 -3.631 39.943 1.00 80.69 94 ALA A CA 1
ATOM 761 C C . ALA A 1 94 ? -25.011 -3.355 38.493 1.00 80.69 94 ALA A C 1
ATOM 763 O O . ALA A 1 94 ? -24.274 -3.685 37.568 1.00 80.69 94 ALA A O 1
ATOM 764 N N . ARG A 1 95 ? -26.142 -2.665 38.287 1.00 82.19 95 ARG A N 1
ATOM 765 C CA . ARG A 1 95 ? -26.610 -2.273 36.944 1.00 82.19 95 ARG A CA 1
ATOM 766 C C . ARG A 1 95 ? -25.657 -1.306 36.242 1.00 82.19 95 ARG A C 1
ATOM 768 O O . ARG A 1 95 ? -25.422 -1.438 35.044 1.00 82.19 95 ARG A O 1
ATOM 775 N N . LEU A 1 96 ? -25.094 -0.341 36.973 1.00 85.31 96 LEU A N 1
ATOM 776 C CA . LEU A 1 96 ? -24.116 0.594 36.413 1.00 85.31 96 LEU A CA 1
ATOM 777 C C . LEU A 1 96 ? -22.831 -0.130 35.987 1.00 85.31 96 LEU A C 1
ATOM 779 O O . LEU A 1 96 ? -22.290 0.143 34.915 1.00 85.31 96 LEU A O 1
ATOM 783 N N . MET A 1 97 ? -22.345 -1.060 36.813 1.00 88.00 97 MET A N 1
ATOM 784 C CA . MET A 1 97 ? -21.187 -1.894 36.486 1.00 88.00 97 MET A CA 1
ATOM 785 C C . MET A 1 97 ? -21.463 -2.768 35.262 1.00 88.00 97 MET A C 1
ATOM 787 O O . MET A 1 97 ? -20.643 -2.786 34.351 1.00 88.00 97 MET A O 1
ATOM 791 N N . GLU A 1 98 ? -22.624 -3.422 35.199 1.00 88.50 98 GLU A N 1
ATOM 792 C CA . GLU A 1 98 ? -23.052 -4.234 34.054 1.00 88.50 98 GLU A CA 1
ATOM 793 C C . GLU A 1 98 ? -23.074 -3.411 32.757 1.00 88.50 98 GLU A C 1
ATOM 795 O O . GLU A 1 98 ? -22.506 -3.819 31.744 1.00 88.50 98 GLU A O 1
ATOM 800 N N . GLN A 1 99 ? -23.628 -2.196 32.802 1.00 88.31 99 GLN A N 1
ATOM 801 C CA . GLN A 1 99 ? -23.633 -1.291 31.654 1.00 88.31 99 GLN A CA 1
ATOM 802 C C . GLN A 1 99 ? -22.214 -0.885 31.229 1.00 88.31 99 GLN A C 1
ATOM 804 O O . GLN A 1 99 ? -21.906 -0.863 30.034 1.00 88.31 99 GLN A O 1
ATOM 809 N N . LYS A 1 100 ? -21.334 -0.562 32.188 1.00 90.38 100 LYS A N 1
ATOM 810 C CA . LYS A 1 100 ? -19.935 -0.216 31.896 1.00 90.38 100 LYS A CA 1
ATOM 811 C C . LYS A 1 100 ? -19.187 -1.393 31.277 1.00 90.38 100 LYS A C 1
ATOM 813 O O . LYS A 1 100 ? -18.491 -1.190 30.285 1.00 90.38 100 LYS A O 1
ATOM 818 N N . VAL A 1 101 ? -19.356 -2.601 31.813 1.00 93.19 101 VAL A N 1
ATOM 819 C CA . VAL A 1 101 ? -18.752 -3.827 31.272 1.00 93.19 101 VAL A CA 1
ATOM 820 C C . VAL A 1 101 ? -19.240 -4.076 29.848 1.00 93.19 101 VAL A C 1
ATOM 822 O O . VAL A 1 101 ? -18.413 -4.156 28.945 1.00 93.19 101 VAL A O 1
ATOM 825 N N . GLY A 1 102 ? -20.553 -4.050 29.606 1.00 94.81 102 GLY A N 1
ATOM 826 C CA . GLY A 1 102 ? -21.099 -4.250 28.260 1.00 94.81 102 GLY A CA 1
ATOM 827 C C . GLY A 1 102 ? -20.633 -3.195 27.247 1.00 94.81 102 GLY A C 1
ATOM 828 O O . GLY A 1 102 ? -20.419 -3.495 26.072 1.00 94.81 102 GLY A O 1
ATOM 829 N N . ASN A 1 103 ? -20.422 -1.947 27.676 1.00 93.75 103 ASN A N 1
ATOM 830 C CA . ASN A 1 103 ? -19.839 -0.914 26.817 1.00 93.75 103 ASN A CA 1
ATOM 831 C C . ASN A 1 103 ? -18.352 -1.165 26.523 1.00 93.75 103 ASN A C 1
ATOM 833 O O . ASN A 1 103 ? -17.912 -0.938 25.396 1.00 93.75 103 ASN A O 1
ATOM 837 N N . MET A 1 104 ? -17.579 -1.630 27.508 1.00 94.75 104 MET A N 1
ATOM 838 C CA . MET A 1 104 ? -16.172 -1.991 27.312 1.00 94.75 104 MET A CA 1
ATOM 839 C C . MET A 1 104 ? -16.027 -3.190 26.371 1.00 94.75 104 MET A C 1
ATOM 841 O O . MET A 1 104 ? -15.210 -3.131 25.459 1.00 94.75 104 MET A O 1
ATOM 845 N N . GLU A 1 105 ? -16.863 -4.219 26.511 1.00 96.88 105 GLU A N 1
ATOM 846 C CA . GLU A 1 105 ? -16.881 -5.383 25.614 1.00 96.88 105 GLU A CA 1
ATOM 847 C C . GLU A 1 105 ? -17.129 -4.984 24.155 1.00 96.88 105 GLU A C 1
ATOM 849 O O . GLU A 1 105 ? -16.425 -5.435 23.252 1.00 96.88 105 GLU A O 1
ATOM 854 N N . LYS A 1 106 ? -18.081 -4.071 23.913 1.00 97.19 106 LYS A N 1
ATOM 855 C CA . LYS A 1 106 ? -18.337 -3.534 22.567 1.00 97.19 106 LYS A CA 1
ATOM 856 C C . LYS A 1 106 ? -17.127 -2.797 21.997 1.00 97.19 106 LYS A C 1
ATOM 858 O O . LYS A 1 106 ? -16.817 -2.974 20.823 1.00 97.19 106 LYS A O 1
ATOM 863 N N . LYS A 1 107 ? -16.445 -1.983 22.813 1.00 96.75 107 LYS A N 1
ATOM 864 C CA . LYS A 1 107 ? -15.230 -1.267 22.388 1.00 96.75 107 LYS A CA 1
ATOM 865 C C . LYS A 1 107 ? -14.095 -2.232 22.059 1.00 96.75 107 LYS A C 1
ATOM 867 O O . LYS A 1 107 ? -13.457 -2.064 21.030 1.00 96.75 107 LYS A O 1
ATOM 872 N N . ILE A 1 108 ? -13.880 -3.251 22.893 1.00 96.81 108 ILE A N 1
ATOM 873 C CA . ILE A 1 108 ? -12.867 -4.288 22.651 1.00 96.81 108 ILE A CA 1
ATOM 874 C C . ILE A 1 108 ? -13.133 -4.974 21.312 1.00 96.81 108 ILE A C 1
ATOM 876 O O . ILE A 1 108 ? -12.240 -5.036 20.476 1.00 96.81 108 ILE A O 1
ATOM 880 N N . LYS A 1 109 ? -14.381 -5.384 21.061 1.00 97.75 109 LYS A N 1
ATOM 881 C CA . LYS A 1 109 ? -14.751 -6.015 19.793 1.00 97.75 109 LYS A CA 1
ATOM 882 C C . LYS A 1 109 ? -14.499 -5.106 18.583 1.00 97.75 109 LYS A C 1
ATOM 884 O O . LYS A 1 109 ? -13.980 -5.572 17.575 1.00 97.75 109 LYS A O 1
ATOM 889 N N . ALA A 1 110 ? -14.827 -3.818 18.689 1.00 97.50 110 ALA A N 1
ATOM 890 C CA . ALA A 1 110 ? -14.553 -2.852 17.625 1.00 97.50 110 ALA A CA 1
ATOM 891 C C . ALA A 1 110 ? -13.043 -2.703 17.354 1.00 97.50 110 ALA A C 1
ATOM 893 O O . ALA A 1 110 ? -12.628 -2.696 16.198 1.00 97.50 110 ALA A O 1
ATOM 894 N N . TYR A 1 111 ? -12.215 -2.651 18.404 1.00 97.31 111 TYR A N 1
ATOM 895 C CA . TYR A 1 111 ? -10.757 -2.614 18.255 1.00 97.31 111 TYR A CA 1
ATOM 896 C C . TYR A 1 111 ? -10.185 -3.907 17.671 1.00 97.31 111 TYR A C 1
ATOM 898 O O . TYR A 1 111 ? -9.220 -3.856 16.911 1.00 97.31 111 TYR A O 1
ATOM 906 N N . ASP A 1 112 ? -10.760 -5.064 17.996 1.00 98.19 112 ASP A N 1
ATOM 907 C CA . ASP A 1 112 ? -10.358 -6.335 17.395 1.00 98.19 112 ASP A CA 1
ATOM 908 C C . ASP A 1 112 ? -10.664 -6.355 15.892 1.00 98.19 112 ASP A C 1
ATOM 910 O O . ASP A 1 112 ? -9.798 -6.718 15.093 1.00 98.19 112 ASP A O 1
ATOM 914 N N . GLU A 1 113 ? -11.854 -5.902 15.490 1.00 97.69 113 GLU A N 1
ATOM 915 C CA . GLU A 1 113 ? -12.238 -5.764 14.080 1.00 97.69 113 GLU A CA 1
ATOM 916 C C . GLU A 1 113 ? -11.285 -4.806 13.338 1.00 97.69 113 GLU A C 1
ATOM 918 O O . GLU A 1 113 ? -10.703 -5.185 12.316 1.00 97.69 113 GLU A O 1
ATOM 923 N N . GLU A 1 114 ? -11.015 -3.622 13.893 1.00 98.00 114 GLU A N 1
ATOM 924 C CA . GLU A 1 114 ? -10.065 -2.656 13.323 1.00 98.00 114 GLU A CA 1
ATOM 925 C C . GLU A 1 114 ? -8.646 -3.239 13.206 1.00 98.00 114 GLU A C 1
ATOM 927 O O . GLU A 1 114 ? -8.010 -3.147 12.153 1.00 98.00 114 GLU A O 1
ATOM 932 N N . ASN A 1 115 ? -8.159 -3.923 14.246 1.00 97.94 115 ASN A N 1
ATOM 933 C CA . ASN A 1 115 ? -6.851 -4.575 14.231 1.00 97.94 115 ASN A CA 1
ATOM 934 C C . ASN A 1 115 ? -6.752 -5.654 13.149 1.00 97.94 115 ASN A C 1
ATOM 936 O O . ASN A 1 115 ? -5.703 -5.797 12.513 1.00 97.94 115 ASN A O 1
ATOM 940 N N . THR A 1 116 ? -7.815 -6.431 12.924 1.00 98.06 116 THR A N 1
ATOM 941 C CA . THR A 1 116 ? -7.822 -7.425 11.841 1.00 98.06 116 THR A CA 1
ATOM 942 C C . THR A 1 116 ? -7.773 -6.765 10.465 1.00 98.06 116 THR A C 1
ATOM 944 O O . THR A 1 116 ? -7.035 -7.228 9.590 1.00 98.06 116 THR A O 1
ATOM 947 N N . GLU A 1 117 ? -8.478 -5.648 10.274 1.00 98.12 117 GLU A N 1
ATOM 948 C CA . GLU A 1 117 ? -8.437 -4.902 9.020 1.00 98.12 117 GLU A CA 1
ATOM 949 C C . GLU A 1 117 ? -7.057 -4.277 8.775 1.00 98.12 117 GLU A C 1
ATOM 951 O O . GLU A 1 117 ? -6.522 -4.381 7.666 1.00 98.12 117 GLU A O 1
ATOM 956 N N . LEU A 1 118 ? -6.451 -3.677 9.803 1.00 98.31 118 LEU A N 1
ATOM 957 C CA . LEU A 1 118 ? -5.110 -3.098 9.725 1.00 98.31 118 LEU A CA 1
ATOM 958 C C . LEU A 1 118 ? -4.058 -4.158 9.394 1.00 98.31 118 LEU A C 1
ATOM 960 O O . LEU A 1 118 ? -3.244 -3.943 8.496 1.00 98.31 118 LEU A O 1
ATOM 964 N N . LYS A 1 119 ? -4.116 -5.336 10.027 1.00 98.31 119 LYS A N 1
ATOM 965 C CA . LYS A 1 119 ? -3.231 -6.468 9.695 1.00 98.31 119 LYS A CA 1
ATOM 966 C C . LYS A 1 119 ? -3.377 -6.903 8.237 1.00 98.31 119 LYS A C 1
ATOM 968 O O . LYS A 1 119 ? -2.377 -7.154 7.570 1.00 98.31 119 LYS A O 1
ATOM 973 N N . ARG A 1 120 ? -4.606 -6.950 7.714 1.00 98.31 120 ARG A N 1
ATOM 974 C CA . ARG A 1 120 ? -4.860 -7.282 6.304 1.00 98.31 120 ARG A CA 1
ATOM 975 C C . ARG A 1 120 ? -4.279 -6.228 5.357 1.00 98.31 120 ARG A C 1
ATOM 977 O O . ARG A 1 120 ? -3.660 -6.588 4.359 1.00 98.31 120 ARG A O 1
ATOM 984 N N . LYS A 1 121 ? -4.474 -4.937 5.653 1.00 98.25 121 LYS A N 1
ATOM 985 C CA . LYS A 1 121 ? -3.909 -3.829 4.859 1.00 98.25 121 LYS A CA 1
ATOM 986 C C . LYS A 1 121 ? -2.381 -3.862 4.866 1.00 98.25 121 LYS A C 1
ATOM 988 O O . LYS A 1 121 ? -1.778 -3.686 3.810 1.00 98.25 121 LYS A O 1
ATOM 993 N N . LEU A 1 122 ? -1.777 -4.140 6.022 1.00 98.38 122 LEU A N 1
ATOM 994 C CA . LEU A 1 122 ? -0.330 -4.279 6.158 1.00 98.38 122 LEU A CA 1
ATOM 995 C C . LEU A 1 122 ? 0.196 -5.408 5.266 1.00 98.38 122 LEU A C 1
ATOM 997 O O . LEU A 1 122 ? 1.057 -5.156 4.431 1.00 98.38 122 LEU A O 1
ATOM 1001 N N . TYR A 1 123 ? -0.395 -6.601 5.350 1.00 98.12 123 TYR A N 1
ATOM 1002 C CA . TYR A 1 123 ? 0.003 -7.743 4.523 1.00 98.12 123 TYR A CA 1
ATOM 1003 C C . TYR A 1 123 ? -0.075 -7.450 3.013 1.00 98.12 123 TYR A C 1
ATOM 1005 O O . TYR A 1 123 ? 0.845 -7.761 2.257 1.00 98.12 123 TYR A O 1
ATOM 1013 N N . GLU A 1 124 ? -1.155 -6.808 2.556 1.00 98.12 124 GLU A N 1
ATOM 1014 C CA . GLU A 1 124 ? -1.289 -6.427 1.145 1.00 98.12 124 GLU A CA 1
ATOM 1015 C C . GLU A 1 124 ? -0.239 -5.381 0.737 1.00 98.12 124 GLU A C 1
ATOM 1017 O O . GLU A 1 124 ? 0.328 -5.452 -0.354 1.00 98.12 124 GLU A O 1
ATOM 1022 N N . SER A 1 125 ? 0.067 -4.426 1.621 1.00 97.31 125 SER A N 1
ATOM 1023 C CA . SER A 1 125 ? 1.107 -3.426 1.368 1.00 97.31 125 SER A CA 1
ATOM 1024 C C . SER A 1 125 ? 2.505 -4.048 1.280 1.00 97.31 125 SER A C 1
ATOM 1026 O O . SER A 1 125 ? 3.250 -3.722 0.357 1.00 97.31 125 SER A O 1
ATOM 1028 N N . GLU A 1 126 ? 2.834 -5.004 2.153 1.00 97.94 126 GLU A N 1
ATOM 1029 C CA . GLU A 1 126 ? 4.104 -5.737 2.129 1.00 97.94 126 GLU A CA 1
ATOM 1030 C C . GLU A 1 126 ? 4.258 -6.518 0.821 1.00 97.94 126 GLU A C 1
ATOM 1032 O O . GLU A 1 126 ? 5.297 -6.444 0.162 1.00 97.94 126 GLU A O 1
ATOM 1037 N N . LYS A 1 127 ? 3.192 -7.191 0.376 1.00 98.12 127 LYS A N 1
ATOM 1038 C CA . LYS A 1 127 ? 3.164 -7.893 -0.912 1.00 98.12 127 LYS A CA 1
ATOM 1039 C C . LYS A 1 127 ? 3.401 -6.950 -2.094 1.00 98.12 127 LYS A C 1
ATOM 1041 O O . LYS A 1 127 ? 4.116 -7.304 -3.031 1.00 98.12 127 LYS A O 1
ATOM 1046 N N . ASN A 1 128 ? 2.813 -5.756 -2.068 1.00 98.00 128 ASN A N 1
ATOM 1047 C CA . ASN A 1 128 ? 3.014 -4.762 -3.121 1.00 98.00 128 ASN A CA 1
ATOM 1048 C C . ASN A 1 128 ? 4.442 -4.207 -3.127 1.00 98.00 128 ASN A C 1
ATOM 1050 O O . ASN A 1 128 ? 5.005 -4.016 -4.202 1.00 98.00 128 ASN A O 1
ATOM 1054 N N . ILE A 1 129 ? 5.052 -4.014 -1.956 1.00 98.06 129 ILE A N 1
ATOM 1055 C CA . ILE A 1 129 ? 6.457 -3.599 -1.843 1.00 98.06 129 ILE A CA 1
ATOM 1056 C C . ILE A 1 129 ? 7.387 -4.648 -2.461 1.00 98.06 129 ILE A C 1
ATOM 1058 O O . ILE A 1 129 ? 8.290 -4.282 -3.211 1.00 98.06 129 ILE A O 1
ATOM 1062 N N . VAL A 1 130 ? 7.150 -5.939 -2.204 1.00 97.81 130 VAL A N 1
ATOM 1063 C CA . VAL A 1 130 ? 7.941 -7.025 -2.809 1.00 97.81 130 VAL A CA 1
ATOM 1064 C C . VAL A 1 130 ? 7.868 -6.968 -4.337 1.00 97.81 130 VAL A C 1
ATOM 1066 O O . VAL A 1 130 ? 8.907 -6.912 -4.988 1.00 97.81 130 VAL A O 1
ATOM 1069 N N . LYS A 1 131 ? 6.663 -6.861 -4.911 1.00 97.75 131 LYS A N 1
ATOM 1070 C CA . LYS A 1 131 ? 6.483 -6.737 -6.370 1.00 97.75 131 LYS A CA 1
ATOM 1071 C C . LYS A 1 131 ? 7.160 -5.497 -6.953 1.00 97.75 131 LYS A C 1
ATOM 1073 O O . LYS A 1 131 ? 7.766 -5.555 -8.016 1.00 97.75 131 LYS A O 1
ATOM 1078 N N . LEU A 1 132 ? 7.046 -4.352 -6.276 1.00 98.00 132 LEU A N 1
ATOM 1079 C CA . LEU A 1 132 ? 7.693 -3.116 -6.724 1.00 98.00 132 LEU A CA 1
ATOM 1080 C C . LEU A 1 132 ? 9.216 -3.250 -6.727 1.00 98.00 132 LEU A C 1
ATOM 1082 O O . LEU A 1 132 ? 9.867 -2.714 -7.620 1.00 98.00 132 LEU A O 1
ATOM 1086 N N . LYS A 1 133 ? 9.777 -3.973 -5.755 1.00 98.12 133 LYS A N 1
ATOM 1087 C CA . LYS A 1 133 ? 11.209 -4.253 -5.697 1.00 98.12 133 LYS A CA 1
ATOM 1088 C C . LYS A 1 133 ? 11.658 -5.147 -6.855 1.00 98.12 133 LYS A C 1
ATOM 1090 O O . LYS A 1 133 ? 12.644 -4.811 -7.501 1.00 98.12 133 LYS A O 1
ATOM 1095 N N . GLU A 1 134 ? 10.917 -6.213 -7.151 1.00 97.62 134 GLU A N 1
ATOM 1096 C CA . GLU A 1 134 ? 11.185 -7.092 -8.301 1.00 97.62 134 GLU A CA 1
ATOM 1097 C C . GLU A 1 134 ? 11.172 -6.301 -9.621 1.00 97.62 134 GLU A C 1
ATOM 1099 O O . GLU A 1 134 ? 12.136 -6.346 -10.383 1.00 97.62 134 GLU A O 1
ATOM 1104 N N . ASN A 1 135 ? 10.141 -5.478 -9.840 1.00 97.88 135 ASN A N 1
ATOM 1105 C CA . ASN A 1 135 ? 10.047 -4.623 -11.029 1.00 97.88 135 ASN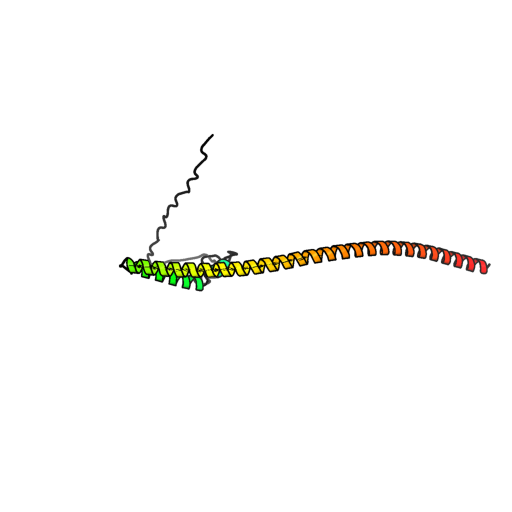 A CA 1
ATOM 1106 C C . ASN A 1 135 ? 11.201 -3.611 -11.119 1.00 97.88 135 ASN A C 1
ATOM 1108 O O . ASN A 1 135 ? 11.684 -3.299 -12.206 1.00 97.88 135 ASN A O 1
ATOM 1112 N N . LEU A 1 136 ? 11.640 -3.062 -9.983 1.00 98.06 136 LEU A N 1
ATOM 1113 C CA . LEU A 1 136 ? 12.760 -2.123 -9.946 1.00 98.06 136 LEU A CA 1
ATOM 1114 C C . LEU A 1 136 ? 14.084 -2.807 -10.315 1.00 98.06 136 LEU A C 1
ATOM 1116 O O . LEU A 1 136 ? 14.901 -2.211 -11.019 1.00 98.06 136 LEU A O 1
ATOM 1120 N N . GLU A 1 137 ? 14.298 -4.039 -9.854 1.00 97.75 137 GLU A N 1
ATOM 1121 C CA . GLU A 1 137 ? 15.466 -4.846 -10.214 1.00 97.75 137 GLU A CA 1
ATOM 1122 C C . GLU A 1 137 ? 15.469 -5.178 -11.716 1.00 97.75 137 GLU A C 1
ATOM 1124 O O . GLU A 1 137 ? 16.500 -5.006 -12.371 1.00 97.75 137 GLU A O 1
ATOM 1129 N N . GLU A 1 138 ? 14.316 -5.543 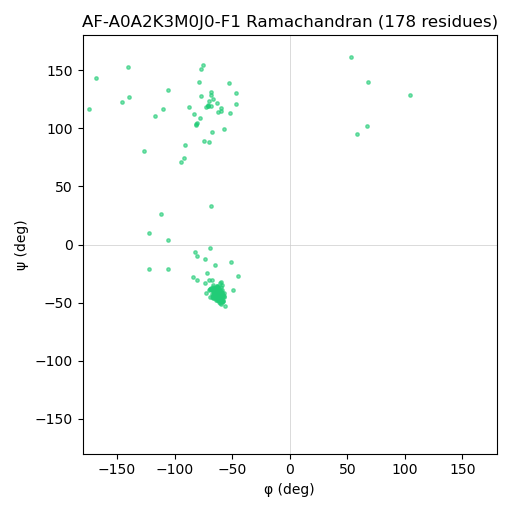-12.284 1.00 97.69 138 GLU A N 1
ATOM 1130 C CA . GLU A 1 138 ? 14.158 -5.793 -13.723 1.00 97.69 138 GLU A CA 1
ATOM 1131 C C . GLU A 1 138 ? 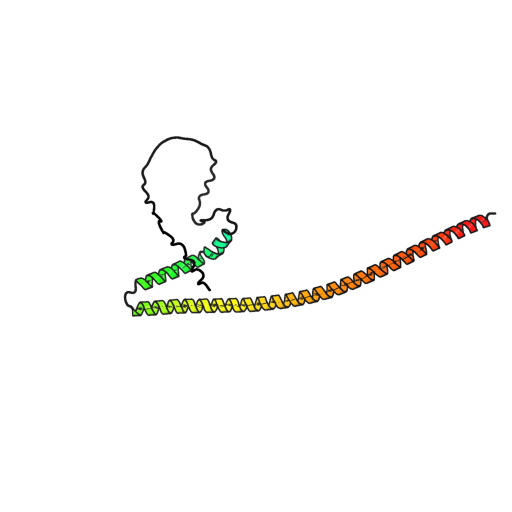14.454 -4.540 -14.564 1.00 97.69 138 GLU A C 1
ATOM 1133 O O . GLU A 1 138 ? 15.284 -4.582 -15.475 1.00 97.69 138 GLU A O 1
ATOM 1138 N N . LEU A 1 139 ? 13.863 -3.394 -14.210 1.00 97.56 139 LEU A N 1
ATOM 1139 C CA . LEU A 1 139 ? 14.113 -2.122 -14.899 1.00 97.56 139 LEU A CA 1
ATOM 1140 C C . LEU A 1 139 ? 15.576 -1.674 -14.788 1.00 97.56 139 LEU A C 1
ATOM 1142 O O . LEU A 1 139 ? 16.133 -1.099 -15.725 1.00 97.56 139 LEU A O 1
ATOM 1146 N N . SER A 1 140 ? 16.220 -1.924 -13.645 1.00 98.00 140 SER A N 1
ATOM 1147 C CA . SER A 1 140 ? 17.643 -1.630 -13.447 1.00 98.00 140 SER A CA 1
ATOM 1148 C C . SER A 1 140 ? 18.529 -2.472 -14.370 1.00 98.00 140 SER A C 1
ATOM 1150 O O . SER A 1 140 ? 19.475 -1.957 -14.984 1.00 98.00 140 SER A O 1
ATOM 1152 N N . LEU A 1 141 ? 18.197 -3.757 -14.518 1.00 97.88 141 LEU A N 1
ATOM 1153 C CA . LEU A 1 141 ? 18.878 -4.656 -15.440 1.00 97.88 141 LEU A CA 1
ATOM 1154 C C . LEU A 1 141 ? 18.683 -4.206 -16.894 1.00 97.88 141 LEU A C 1
ATOM 1156 O O . LEU A 1 141 ? 19.666 -4.077 -17.626 1.00 97.88 141 LEU A O 1
ATOM 1160 N N . GLU A 1 142 ? 17.448 -3.901 -17.299 1.00 97.81 142 GLU A N 1
ATOM 1161 C CA . GLU A 1 142 ? 17.136 -3.421 -18.651 1.00 97.81 142 GLU A CA 1
ATOM 1162 C C . GLU A 1 142 ? 17.892 -2.125 -18.971 1.00 97.81 142 GLU A C 1
ATOM 1164 O O . GLU A 1 142 ? 18.557 -2.019 -20.005 1.00 97.81 142 GLU A O 1
ATOM 1169 N N . LYS A 1 143 ? 17.878 -1.155 -18.049 1.00 97.88 143 LYS A N 1
ATOM 1170 C CA . LYS A 1 143 ? 18.628 0.099 -18.184 1.00 97.88 143 LYS A CA 1
ATOM 1171 C C . LYS A 1 143 ? 20.123 -0.147 -18.385 1.00 97.88 143 LYS A C 1
ATOM 1173 O O . LYS A 1 143 ? 20.742 0.531 -19.207 1.00 97.88 143 LYS A O 1
ATOM 1178 N N . SER A 1 144 ? 20.703 -1.096 -17.653 1.00 97.62 144 SER A N 1
ATOM 1179 C CA . SER A 1 144 ? 22.127 -1.429 -17.772 1.00 97.62 144 SER A CA 1
ATOM 1180 C C . SER A 1 144 ? 22.447 -2.020 -19.148 1.00 97.62 144 SER A C 1
ATOM 1182 O O . SER A 1 144 ? 23.389 -1.574 -19.801 1.00 97.62 144 SER A O 1
ATOM 1184 N N . GLN A 1 145 ? 21.608 -2.936 -19.642 1.00 97.94 145 GLN A N 1
ATOM 1185 C CA . GLN A 1 145 ? 21.758 -3.513 -20.982 1.00 97.94 145 GLN A CA 1
ATOM 1186 C C . GLN A 1 145 ? 21.605 -2.460 -22.089 1.00 97.94 145 GLN A C 1
ATOM 1188 O O . GLN A 1 145 ? 22.349 -2.467 -23.070 1.00 97.94 145 GLN A O 1
ATOM 1193 N N . LEU A 1 146 ? 20.648 -1.538 -21.952 1.00 98.00 146 LEU A N 1
ATOM 1194 C CA . LEU A 1 146 ? 20.462 -0.447 -22.910 1.00 98.00 146 LEU A CA 1
ATOM 1195 C C . LEU A 1 146 ? 21.658 0.506 -22.926 1.00 98.00 146 LEU A C 1
ATOM 1197 O O . LEU A 1 146 ? 22.060 0.959 -23.999 1.00 98.00 146 LEU A O 1
ATOM 1201 N N . MET A 1 147 ? 22.248 0.787 -21.763 1.00 97.88 147 MET A N 1
ATOM 1202 C CA . MET A 1 147 ? 23.451 1.610 -21.666 1.00 97.88 147 MET A CA 1
ATOM 1203 C C . MET A 1 147 ? 24.631 0.956 -22.393 1.00 97.88 147 MET A C 1
ATOM 1205 O O . MET A 1 147 ? 25.276 1.616 -23.206 1.00 97.88 147 MET A O 1
ATOM 1209 N N . GLU A 1 148 ? 24.871 -0.337 -22.166 1.00 97.81 148 GLU A N 1
ATOM 1210 C CA . GLU A 1 148 ? 25.920 -1.102 -22.851 1.00 97.81 148 GLU A CA 1
ATOM 1211 C C . GLU A 1 148 ? 25.723 -1.101 -24.374 1.00 97.81 148 GLU A C 1
ATOM 1213 O O . GLU A 1 148 ? 26.624 -0.716 -25.123 1.00 97.81 148 GLU A O 1
ATOM 1218 N N . ARG A 1 149 ? 24.504 -1.404 -24.845 1.00 97.31 149 ARG A N 1
ATOM 1219 C CA . ARG A 1 149 ? 24.164 -1.331 -26.278 1.00 97.31 149 ARG A CA 1
ATOM 1220 C C . ARG A 1 149 ? 24.373 0.071 -26.850 1.00 97.31 149 ARG A C 1
ATOM 1222 O O . ARG A 1 149 ? 24.836 0.209 -27.981 1.00 97.31 149 ARG A O 1
ATOM 1229 N N . GLY A 1 150 ? 24.044 1.114 -26.088 1.00 97.62 150 GLY A N 1
ATOM 1230 C CA . GLY A 1 150 ? 24.274 2.504 -26.477 1.00 97.62 150 GLY A CA 1
ATOM 1231 C C . GLY A 1 150 ? 25.758 2.820 -26.674 1.00 97.62 150 GLY A C 1
ATOM 1232 O O . GLY A 1 150 ? 26.121 3.445 -27.672 1.00 97.62 150 GLY A O 1
ATOM 1233 N N . VAL A 1 151 ? 26.622 2.340 -25.773 1.00 97.69 151 VAL A N 1
ATOM 1234 C CA . VAL A 1 151 ? 28.082 2.486 -25.889 1.00 97.69 151 VAL A CA 1
ATOM 1235 C C . VAL A 1 151 ? 28.606 1.773 -27.134 1.00 97.69 151 VAL A C 1
ATOM 1237 O O . VAL A 1 151 ? 29.316 2.388 -27.932 1.00 97.69 151 VAL A O 1
ATOM 1240 N N . GLU A 1 152 ? 28.203 0.521 -27.364 1.00 97.75 152 GLU A N 1
ATOM 1241 C CA . GLU A 1 152 ? 28.617 -0.219 -28.560 1.00 97.75 152 GLU A CA 1
ATOM 1242 C C . GLU A 1 152 ? 28.199 0.476 -29.861 1.00 97.75 152 GLU A C 1
ATOM 1244 O O . GLU A 1 1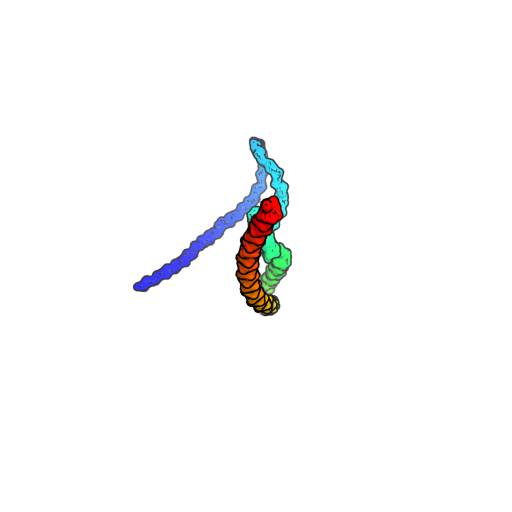52 ? 28.958 0.510 -30.834 1.00 97.75 152 GLU A O 1
ATOM 1249 N N . LEU A 1 153 ? 26.973 1.006 -29.910 1.00 97.62 153 LEU A N 1
ATOM 1250 C CA . LEU A 1 153 ? 26.464 1.714 -31.082 1.00 97.62 153 LEU A CA 1
ATOM 1251 C C . LEU A 1 153 ? 27.233 3.012 -31.327 1.00 97.62 153 LEU A C 1
ATOM 1253 O O . LEU A 1 153 ? 27.575 3.293 -32.476 1.00 97.62 153 LEU A O 1
ATOM 1257 N N . MET A 1 154 ? 27.559 3.772 -30.277 1.00 97.25 154 MET A N 1
ATOM 1258 C CA . MET A 1 154 ? 28.402 4.964 -30.402 1.00 97.25 154 MET A CA 1
ATOM 1259 C C . MET A 1 154 ? 29.794 4.622 -30.941 1.00 97.25 154 MET A C 1
ATOM 1261 O O . MET A 1 154 ? 30.283 5.299 -31.848 1.00 97.25 154 MET A O 1
ATOM 1265 N N . GLU A 1 155 ? 30.412 3.546 -30.454 1.00 97.56 155 GLU A N 1
ATOM 1266 C CA . GLU A 1 155 ? 31.720 3.105 -30.942 1.00 97.56 155 GLU A CA 1
ATOM 1267 C C . GLU A 1 155 ? 31.660 2.659 -32.413 1.00 97.56 155 GLU A C 1
ATOM 1269 O O . GLU A 1 155 ? 32.494 3.063 -33.230 1.00 97.56 155 GLU A O 1
ATOM 1274 N N . LYS A 1 156 ? 30.645 1.864 -32.785 1.00 97.31 156 LYS A N 1
ATOM 1275 C CA . LYS A 1 156 ? 30.404 1.443 -34.177 1.00 97.31 156 LYS A CA 1
ATOM 1276 C C . LYS A 1 156 ? 30.194 2.654 -35.090 1.00 97.31 156 LYS A C 1
ATOM 1278 O O . LYS A 1 156 ? 30.777 2.699 -36.174 1.00 97.31 156 LYS A O 1
ATOM 1283 N N . ASN A 1 157 ? 29.417 3.642 -34.649 1.00 97.56 157 ASN A N 1
ATOM 1284 C CA . ASN A 1 157 ? 29.150 4.854 -35.420 1.00 97.56 157 ASN A CA 1
ATOM 1285 C C . ASN A 1 157 ? 30.420 5.703 -35.612 1.00 97.56 157 ASN A C 1
ATOM 1287 O O . ASN A 1 157 ? 30.699 6.148 -36.722 1.00 97.56 157 ASN A O 1
ATOM 1291 N N . SER A 1 158 ? 31.250 5.840 -34.571 1.00 97.88 158 SER A N 1
ATOM 1292 C CA . SER A 1 158 ? 32.556 6.512 -34.660 1.00 97.88 158 SER A CA 1
ATOM 1293 C C . SER A 1 158 ? 33.486 5.837 -35.681 1.00 97.88 158 SER A C 1
ATOM 1295 O O . SER A 1 158 ? 34.066 6.497 -36.546 1.00 97.88 158 SER A O 1
ATOM 1297 N N . LYS A 1 159 ? 33.557 4.498 -35.672 1.00 97.56 159 LYS A N 1
ATOM 1298 C CA . LYS A 1 159 ? 34.330 3.727 -36.664 1.00 97.56 159 LYS A CA 1
ATOM 1299 C C . LYS A 1 159 ? 33.812 3.923 -38.091 1.00 97.56 159 LYS A C 1
ATOM 1301 O O . LYS A 1 159 ? 34.614 3.997 -39.021 1.00 97.56 159 LYS A O 1
ATOM 1306 N N . LEU A 1 160 ? 32.493 3.981 -38.285 1.00 97.50 160 LEU A N 1
ATOM 1307 C CA . LEU A 1 160 ? 31.893 4.239 -39.598 1.00 97.50 160 LEU A CA 1
ATOM 1308 C C . LEU A 1 160 ? 32.197 5.653 -40.098 1.00 97.50 160 LEU A C 1
ATOM 1310 O O . LEU A 1 160 ? 32.521 5.806 -41.273 1.00 97.50 160 LEU A O 1
ATOM 1314 N N . LEU A 1 161 ? 32.158 6.652 -39.215 1.00 97.44 161 LEU A N 1
ATOM 1315 C CA . LEU A 1 161 ? 32.499 8.032 -39.554 1.00 97.44 161 LEU A CA 1
ATOM 1316 C C . LEU A 1 161 ? 33.946 8.139 -40.054 1.00 97.44 161 LEU A C 1
ATOM 1318 O O . LEU A 1 161 ? 34.180 8.654 -41.141 1.00 97.44 161 LEU A O 1
ATOM 1322 N N . MET A 1 162 ? 34.899 7.527 -39.344 1.00 97.00 162 MET A N 1
ATOM 1323 C CA . MET A 1 162 ? 36.305 7.489 -39.774 1.00 97.00 162 MET A CA 1
ATOM 1324 C C . MET A 1 162 ? 36.486 6.800 -41.132 1.00 97.00 162 MET A C 1
ATOM 1326 O O . MET A 1 162 ? 37.266 7.251 -41.968 1.00 97.00 162 MET A O 1
ATOM 1330 N N . LYS A 1 163 ? 35.760 5.700 -41.382 1.00 97.12 163 LYS A N 1
ATOM 1331 C CA . LYS A 1 163 ? 35.789 5.021 -42.688 1.00 97.12 163 LYS A CA 1
ATOM 1332 C C . LYS A 1 163 ? 35.235 5.908 -43.798 1.00 97.12 163 LYS A C 1
ATOM 1334 O O . LYS A 1 163 ? 35.809 5.923 -44.883 1.00 97.12 163 L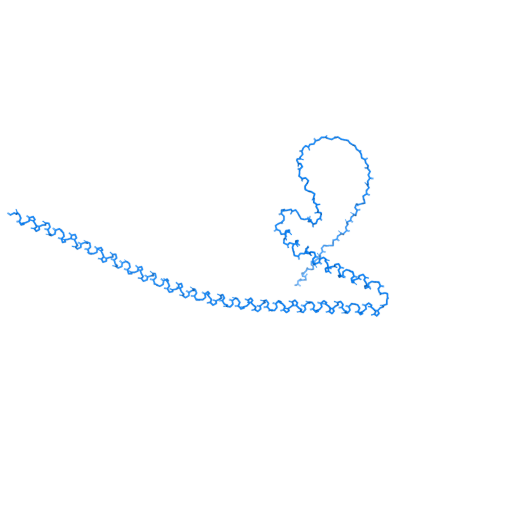YS A O 1
ATOM 1339 N N . LYS A 1 164 ? 34.149 6.636 -43.530 1.00 97.25 164 LYS A N 1
ATOM 1340 C CA . LYS A 1 164 ? 33.569 7.590 -44.475 1.00 97.25 164 LYS A CA 1
ATOM 1341 C C . LYS A 1 164 ? 34.577 8.685 -44.827 1.00 97.25 164 LYS A C 1
ATOM 1343 O O . LYS A 1 164 ? 34.822 8.896 -46.006 1.00 97.25 164 LYS A O 1
ATOM 1348 N N . ASP A 1 165 ? 35.238 9.275 -43.834 1.00 97.06 165 ASP A N 1
ATOM 1349 C CA . ASP A 1 165 ? 36.252 10.313 -44.061 1.00 97.06 165 ASP A CA 1
ATOM 1350 C C . ASP A 1 165 ? 37.425 9.813 -44.923 1.00 97.06 165 ASP A C 1
ATOM 1352 O O . ASP A 1 165 ? 37.960 10.551 -45.751 1.00 97.06 165 ASP A O 1
ATOM 1356 N N . ILE A 1 166 ? 37.839 8.552 -44.749 1.00 97.44 166 ILE A N 1
ATOM 1357 C CA . ILE A 1 166 ? 38.868 7.924 -45.593 1.00 97.44 166 ILE A CA 1
ATOM 1358 C C . ILE A 1 166 ? 38.371 7.777 -47.035 1.00 97.44 166 ILE A C 1
ATOM 1360 O O . ILE A 1 166 ? 39.107 8.105 -47.965 1.00 97.44 166 ILE A O 1
ATOM 1364 N N . VAL A 1 167 ? 37.140 7.294 -47.229 1.00 97.50 167 VAL A N 1
ATOM 1365 C CA . VAL A 1 167 ? 36.538 7.150 -48.564 1.00 97.50 167 VAL A CA 1
ATOM 1366 C C . VAL A 1 167 ? 36.436 8.509 -49.253 1.00 97.50 167 VAL A C 1
ATOM 1368 O O . VAL A 1 167 ? 36.880 8.636 -50.391 1.00 97.50 167 VAL A O 1
ATOM 1371 N N . ASP A 1 168 ? 35.948 9.531 -48.550 1.00 96.62 168 ASP A N 1
ATOM 1372 C CA . ASP A 1 168 ? 35.806 10.887 -49.085 1.00 96.62 168 ASP A CA 1
ATOM 1373 C C . ASP A 1 168 ? 37.173 11.461 -49.514 1.00 96.62 168 ASP A C 1
ATOM 1375 O O . ASP A 1 168 ? 37.296 12.023 -50.605 1.00 96.62 168 ASP A O 1
ATOM 1379 N N . LYS A 1 169 ? 38.238 11.244 -48.724 1.00 96.44 169 LYS A N 1
ATOM 1380 C CA . LYS A 1 169 ? 39.616 11.629 -49.097 1.00 96.44 169 LYS A CA 1
ATOM 1381 C C . LYS A 1 169 ? 40.111 10.915 -50.355 1.00 96.44 169 LYS A C 1
ATOM 1383 O O . LYS A 1 169 ? 40.633 11.569 -51.256 1.00 96.44 169 LYS A O 1
ATOM 1388 N N . LEU A 1 170 ? 39.934 9.595 -50.437 1.00 96.44 170 LEU A N 1
ATOM 1389 C CA . LEU A 1 170 ? 40.349 8.809 -51.604 1.00 96.44 170 LEU A CA 1
ATOM 1390 C C . LEU A 1 170 ? 39.579 9.215 -52.868 1.00 96.44 170 LEU A C 1
ATOM 1392 O O . LEU A 1 170 ? 40.170 9.299 -53.944 1.00 96.44 170 LEU A O 1
ATOM 1396 N N . CYS A 1 171 ? 38.283 9.512 -52.746 1.00 95.44 171 CYS A N 1
ATOM 1397 C CA . CYS A 1 171 ? 37.477 10.037 -53.845 1.00 95.44 171 CYS A CA 1
ATOM 1398 C C . CYS A 1 171 ? 38.023 11.378 -54.352 1.00 95.44 171 CYS A C 1
ATOM 1400 O O . CYS A 1 171 ? 38.200 11.538 -55.560 1.00 95.44 171 CYS A O 1
ATOM 1402 N N . CYS A 1 172 ? 38.349 12.313 -53.455 1.00 94.81 172 CYS A N 1
ATOM 1403 C CA . CYS A 1 172 ? 38.962 13.589 -53.828 1.00 94.81 172 CYS A CA 1
ATOM 1404 C C . CYS A 1 172 ? 40.303 13.400 -54.556 1.00 94.81 172 CYS A C 1
ATOM 1406 O O . CYS A 1 172 ? 40.525 14.009 -55.602 1.00 94.81 172 CYS A O 1
ATOM 1408 N N . GLU A 1 173 ? 41.186 12.532 -54.050 1.00 94.50 173 GLU A N 1
ATOM 1409 C CA . GLU A 1 173 ? 42.469 12.235 -54.703 1.00 94.50 173 GLU A CA 1
ATOM 1410 C C . GLU A 1 173 ? 42.298 11.615 -56.094 1.00 94.50 173 GLU A C 1
ATOM 1412 O O . GLU A 1 173 ? 43.029 11.961 -57.024 1.00 94.50 173 GLU A O 1
ATOM 1417 N N . PHE A 1 174 ? 41.334 10.706 -56.250 1.00 94.50 174 PHE A N 1
ATOM 1418 C CA . PHE A 1 174 ? 41.039 10.076 -57.533 1.00 94.50 174 PHE A CA 1
ATOM 1419 C C . PHE A 1 174 ? 40.551 11.099 -58.565 1.00 94.50 174 PHE A C 1
ATOM 1421 O O . PHE A 1 174 ? 41.049 11.124 -59.692 1.00 94.50 174 PHE A O 1
ATOM 1428 N N . VAL A 1 175 ? 39.630 11.985 -58.171 1.00 94.12 175 VAL A N 1
ATOM 1429 C CA . VAL A 1 175 ? 39.135 13.064 -59.038 1.00 94.12 175 VAL A CA 1
ATOM 1430 C C . VAL A 1 175 ? 40.284 13.978 -59.467 1.00 94.12 175 VAL A C 1
ATOM 1432 O O . VAL A 1 175 ? 40.430 14.234 -60.660 1.00 94.12 175 VAL A O 1
ATOM 1435 N N . LEU A 1 176 ? 41.154 14.390 -58.541 1.00 92.56 176 LEU A N 1
ATOM 1436 C CA . LEU A 1 176 ? 42.314 15.231 -58.862 1.00 92.56 176 LEU A CA 1
ATOM 1437 C C . LEU A 1 176 ? 43.278 14.557 -59.849 1.00 92.56 176 LEU A C 1
ATOM 1439 O O . LEU A 1 176 ? 43.713 15.198 -60.802 1.00 92.56 176 LEU A O 1
ATOM 1443 N N . LYS A 1 177 ? 43.576 13.264 -59.665 1.00 91.81 177 LYS A N 1
ATOM 1444 C CA . LYS A 1 177 ? 44.445 12.504 -60.582 1.00 91.81 177 LYS A CA 1
ATOM 1445 C C . LYS A 1 177 ? 43.834 12.297 -61.965 1.00 91.81 177 LYS A C 1
ATOM 1447 O O . LYS A 1 177 ? 44.571 12.209 -62.932 1.00 91.81 177 LYS A O 1
ATOM 1452 N N . SER A 1 178 ? 42.509 12.211 -62.070 1.00 88.81 178 SER A N 1
ATOM 1453 C CA . SER A 1 178 ? 41.824 12.034 -63.360 1.00 88.81 178 SER A CA 1
ATOM 1454 C C . SER A 1 178 ? 41.801 13.291 -64.244 1.00 88.81 178 SER A C 1
ATOM 1456 O O . SER A 1 178 ? 41.436 13.198 -65.411 1.00 88.81 178 SER A O 1
ATOM 1458 N N . HIS A 1 179 ? 42.150 14.458 -63.689 1.00 81.00 179 HIS A N 1
ATOM 1459 C CA . HIS A 1 179 ? 42.174 15.750 -64.389 1.00 81.00 179 HIS A CA 1
ATOM 1460 C C . HIS A 1 179 ? 43.601 16.245 -64.713 1.00 81.00 179 HIS A C 1
ATOM 1462 O O . HIS A 1 179 ? 43.751 17.359 -65.218 1.00 81.00 179 HIS A O 1
ATOM 1468 N N . GLN A 1 180 ? 44.632 15.445 -64.413 1.00 73.25 180 GLN A N 1
ATOM 1469 C CA . GLN A 1 180 ? 46.025 15.646 -64.843 1.00 73.25 180 GLN A CA 1
ATOM 1470 C C . GLN A 1 180 ? 46.337 14.773 -66.056 1.00 73.25 180 GLN A C 1
ATOM 1472 O O . GLN A 1 180 ? 47.100 15.257 -66.920 1.00 73.25 180 GLN A O 1
#

Sequence (180 aa):
MDPKSVKEFPERHTDRKRKVDHVGNSLQENPTNVSSVMKNGDGTSIWDESFPFGDFIDNHFIAEKDHENLERYWQSDMCLHVLKAAPLRLVSIARLMEQKVGNMEKKIKAYDEENTELKRKLYESEKNIVKLKENLEELSLEKSQLMERGVELMEKNSKLLMKKDIVDKLCCEFVLKSHQ

Mean predicted aligned error: 20.0 Å

Secondary structure (DSSP, 8-state):
-------PPPP------PPPP---------------------TT--S-TT-TTHHHHHHHHS-HHHHHHHHHHHHHHHHHHH--SHHHHHHHHHHHHHHHHHHHHHHHHHHHHHHHHHHHHHHHHHHHHHHHHHHHHHHHHHHHHHHHHHHHHHHHHHHHHHHHHHHHHHHHHHHHHHT-

Radius of gyration: 42.7 Å; Cα contacts (8 Å, |Δi|>4): 14; chains: 1; bounding box: 78×67×117 Å

pLDDT: mean 72.27, std 24.36, range [29.73, 98.38]

Organism: Trifolium pratense (NCBI:txid57577)

Solvent-accessible surface area (backbone atoms only — not comparable to full-atom values): 11180 Å² total; per-residue (Å²): 139,81,89,82,75,86,82,81,77,84,83,78,82,83,81,78,77,78,83,78,90,79,90,82,88,86,90,85,85,90,87,81,95,73,86,86,78,84,70,82,72,71,86,82,65,95,63,64,94,81,46,94,52,48,70,60,47,42,64,71,69,60,33,66,71,52,49,55,49,48,51,53,51,51,53,52,55,51,54,48,67,67,43,82,49,69,70,61,31,52,53,52,52,51,52,52,50,51,52,51,50,58,52,49,53,53,51,51,52,52,51,50,55,50,50,52,52,51,52,52,53,49,53,54,50,53,54,51,52,54,52,52,49,54,51,49,52,52,52,52,51,51,53,51,54,52,50,52,53,50,52,53,49,52,52,52,50,52,56,49,51,56,50,48,55,50,49,56,50,53,52,53,53,52,56,57,60,76,76,110